Protein 3A27 (pdb70)

Solvent-accessible surface area: 11401 Å² total; per-residue (Å²): 250,118,48,90,5,2,82,0,5,34,74,171,75,50,10,44,2,116,115,217,61,129,70,85,145,41,165,90,13,61,15,76,20,108,18,127,49,0,58,1,45,0,21,16,19,153,20,146,18,26,111,41,32,43,119,8,4,77,56,0,8,146,44,14,53,106,104,19,25,1,0,3,3,38,2,10,0,0,41,23,3,0,10,4,4,76,65,5,121,4,118,35,1,36,0,0,23,125,63,88,64,8,48,89,13,0,53,54,0,12,160,56,11,157,24,154,25,14,79,36,41,85,25,31,6,118,112,11,155,34,126,61,41,0,25,24,0,2,0,24,81,29,107,137,3,29,106,17,0,47,38,0,3,64,0,0,76,94,139,7,27,0,0,0,4,8,28,1,39,90,188,53,4,121,101,69,0,10,91,65,0,110,128,24,1,144,124,44,37,6,109,32,68,91,86,92,28,90,110,32,58,109,104,37,135,39,40,44,13,0,0,0,15,1,74,0,64,77,167

Radius of gyration: 17.86 Å; Cα contacts (8 Å, |Δi|>4): 486; chains: 1; bounding box: 44×33×48 Å

Structure (mmCIF, N/CA/C/O backbone):
data_3A27
#
_entry.id   3A27
#
_cell.length_a   40.584
_cell.length_b   67.827
_cell.length_c   113.150
_cell.angle_alpha   90.00
_cell.angle_beta   90.00
_cell.angle_gamma   90.00
#
_symmetry.space_group_name_H-M   'P 21 21 21'
#
loop_
_entity.id
_entity.type
_entity.pdbx_description
1 polymer 'Uncharacterized protein MJ1557'
2 non-polymer S-ADENOSYLMETHIONINE
3 water water
#
loop_
_atom_site.group_PDB
_atom_site.id
_atom_site.type_symbol
_atom_site.label_atom_id
_atom_site.label_alt_id
_atom_site.label_comp_id
_atom_site.label_asym_id
_atom_site.label_entity_id
_atom_site.label_seq_id
_atom_site.pdbx_PDB_ins_code
_atom_site.Cartn_x
_atom_site.Cartn_y
_atom_site.Cartn_z
_atom_site.occupancy
_atom_site.B_iso_or_equiv
_atom_site.auth_seq_id
_atom_site.auth_comp_id
_atom_site.auth_asym_id
_atom_site.auth_atom_id
_atom_site.pdbx_PDB_model_num
ATOM 1 N N . LYS A 1 27 ? -7.928 -2.955 0.059 1.00 170.32 4 LYS A N 1
ATOM 2 C CA . LYS A 1 27 ? -8.627 -1.721 -0.284 1.00 172.41 4 LYS A CA 1
ATOM 3 C C . LYS A 1 27 ? -10.056 -2.023 -0.731 1.00 166.82 4 LYS A C 1
ATOM 4 O O . LYS A 1 27 ? -10.682 -2.951 -0.219 1.00 168.90 4 LYS A O 1
ATOM 10 N N . TYR A 1 28 ? -10.577 -1.242 -1.673 1.00 158.22 5 TYR A N 1
ATOM 11 C CA . TYR A 1 28 ? -11.916 -1.511 -2.196 1.00 149.61 5 TYR A CA 1
ATOM 12 C C . TYR A 1 28 ? -12.157 -0.931 -3.593 1.00 142.27 5 TYR A C 1
ATOM 13 O O . TYR A 1 28 ? -12.032 0.271 -3.822 1.00 145.83 5 TYR A O 1
ATOM 22 N N . GLN A 1 29 ? -12.495 -1.816 -4.523 1.00 130.97 6 GLN A N 1
ATOM 23 C CA . GLN A 1 29 ? -12.657 -1.455 -5.924 1.00 120.16 6 GLN A CA 1
ATOM 24 C C . GLN A 1 29 ? -14.017 -0.807 -6.157 1.00 109.11 6 GLN A C 1
ATOM 25 O O . GLN A 1 29 ? -15.052 -1.418 -5.904 1.00 110.67 6 GLN A O 1
ATOM 31 N N . LYS A 1 30 ? -14.014 0.435 -6.630 1.00 102.15 7 LYS A N 1
ATOM 32 C CA . LYS A 1 30 ? -15.261 1.111 -6.975 1.00 99.30 7 LYS A CA 1
ATOM 33 C C . LYS A 1 30 ? -15.536 1.010 -8.472 1.00 93.96 7 LYS A C 1
ATOM 34 O O . LYS A 1 30 ? -15.011 1.793 -9.263 1.00 98.90 7 LYS A O 1
ATOM 40 N N . ILE A 1 31 ? -16.358 0.040 -8.854 1.00 76.86 8 ILE A N 1
ATOM 41 C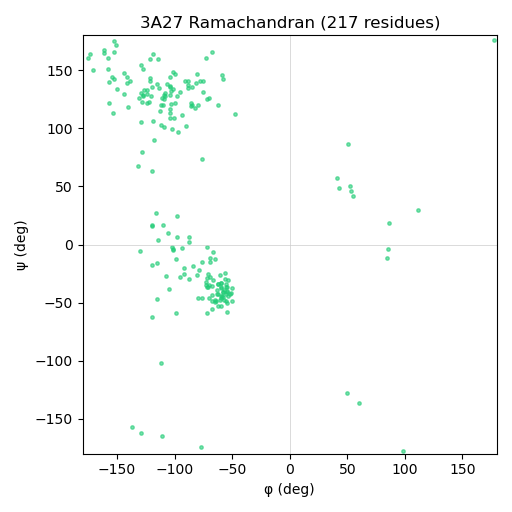 CA . ILE A 1 31 ? -16.727 -0.148 -10.249 1.00 63.50 8 ILE A CA 1
ATOM 42 C C . ILE A 1 31 ? -18.097 0.467 -10.504 1.00 64.03 8 ILE A C 1
ATOM 43 O O . ILE A 1 31 ? -19.077 0.100 -9.861 1.00 57.50 8 ILE A O 1
ATOM 48 N N . GLY A 1 32 ? -18.162 1.412 -11.436 1.00 74.50 9 GLY A N 1
ATOM 49 C CA . GLY A 1 32 ? -19.390 2.147 -11.672 1.00 78.68 9 GLY A CA 1
ATOM 50 C C . GLY A 1 32 ? -19.944 2.675 -10.362 1.00 84.75 9 GLY A C 1
ATOM 51 O O . GLY A 1 32 ? -19.229 3.323 -9.599 1.00 92.20 9 GLY A O 1
ATOM 52 N N . ASP A 1 33 ? -21.216 2.390 -10.095 1.00 86.02 10 ASP A N 1
ATOM 53 C CA . ASP A 1 33 ? -21.848 2.783 -8.838 1.00 87.43 10 ASP A CA 1
ATOM 54 C C . ASP A 1 33 ? -21.843 1.624 -7.851 1.00 79.46 10 ASP A C 1
ATOM 55 O O . ASP A 1 33 ? -22.673 1.563 -6.945 1.00 73.58 10 ASP A O 1
ATOM 60 N N . VAL A 1 34 ? -20.902 0.705 -8.035 1.00 75.63 11 VAL A N 1
ATOM 61 C CA . VAL A 1 34 ? -20.820 -0.483 -7.197 1.00 69.90 11 VAL A CA 1
ATOM 62 C C . VAL A 1 34 ? -19.449 -0.614 -6.540 1.00 68.30 11 VAL A C 1
ATOM 63 O O . VAL A 1 34 ? -18.418 -0.531 -7.206 1.00 66.88 11 VAL A O 1
ATOM 67 N N . VAL A 1 35 ? -19.448 -0.817 -5.227 1.00 72.35 12 VAL A N 1
ATOM 68 C CA . VAL A 1 35 ? -18.212 -0.986 -4.476 1.00 79.18 12 VAL A CA 1
ATOM 69 C C . VAL A 1 35 ? -17.974 -2.445 -4.101 1.00 78.68 12 VAL A C 1
ATOM 70 O O . VAL A 1 35 ? -18.850 -3.101 -3.543 1.00 73.52 12 VAL A O 1
ATOM 74 N N . ILE A 1 36 ? -16.783 -2.948 -4.401 1.00 87.32 13 ILE A N 1
ATOM 75 C CA . ILE A 1 36 ? -16.433 -4.320 -4.056 1.00 99.34 13 ILE A CA 1
ATOM 76 C C . ILE A 1 36 ? -15.496 -4.360 -2.852 1.00 117.04 13 ILE A C 1
ATOM 77 O O . ILE A 1 36 ? -14.348 -3.921 -2.930 1.00 124.97 13 ILE A O 1
ATOM 82 N N . VAL A 1 37 ? -15.996 -4.889 -1.740 1.00 120.65 14 VAL A N 1
ATOM 83 C CA . VAL A 1 37 ? -15.227 -4.953 -0.502 1.00 119.50 14 VAL A CA 1
ATOM 84 C C . VAL A 1 37 ? -14.873 -6.389 -0.124 1.00 114.81 14 VAL A C 1
ATOM 85 O O . VAL A 1 37 ? -15.491 -7.339 -0.603 1.00 113.65 14 VAL A O 1
ATOM 89 N N . CYS A 1 55 ? -21.880 7.712 -0.572 1.00 154.68 32 CYS A N 1
ATOM 90 C CA . CYS A 1 55 ? -21.779 6.302 -0.937 1.00 150.58 32 CYS A CA 1
ATOM 91 C C . CYS A 1 55 ? -22.079 6.058 -2.414 1.00 139.67 32 CYS A C 1
ATOM 92 O O . CYS A 1 55 ? -21.951 6.958 -3.245 1.00 135.40 32 CYS A O 1
ATOM 95 N N . LYS A 1 56 ? -22.475 4.828 -2.727 1.00 130.22 33 LYS A N 1
ATOM 96 C CA . LYS A 1 56 ? -22.722 4.424 -4.105 1.00 117.90 33 LYS A CA 1
ATOM 97 C C . LYS A 1 56 ? -24.088 3.758 -4.214 1.00 113.30 33 LYS A C 1
ATOM 98 O O . LYS A 1 56 ? -24.933 3.910 -3.332 1.00 115.54 33 LYS A O 1
ATOM 104 N N . ALA A 1 57 ? -24.299 3.015 -5.296 1.00 110.30 34 ALA A N 1
ATOM 105 C CA . ALA A 1 57 ? -25.549 2.287 -5.486 1.00 108.92 34 ALA A CA 1
ATOM 106 C C . ALA A 1 57 ? -25.636 1.101 -4.530 1.00 110.90 34 ALA A C 1
ATOM 107 O O . ALA A 1 57 ? -26.562 1.008 -3.726 1.00 116.86 34 ALA A O 1
ATOM 109 N N . ILE A 1 58 ? -24.662 0.200 -4.624 1.00 104.13 35 ILE A N 1
ATOM 110 C CA . ILE A 1 58 ? -24.610 -0.983 -3.770 1.00 98.46 35 ILE A CA 1
ATOM 111 C C . ILE A 1 58 ? -23.162 -1.433 -3.602 1.00 91.98 35 ILE A C 1
ATOM 112 O O . ILE A 1 58 ? -22.261 -0.869 -4.222 1.00 91.86 35 ILE A O 1
ATOM 117 N N . LEU A 1 59 ? -22.934 -2.444 -2.767 1.00 92.78 36 LEU A N 1
ATOM 118 C CA . LEU A 1 59 ? -21.592 -3.014 -2.634 1.00 94.77 36 LEU A CA 1
ATOM 119 C C . LEU A 1 59 ? -21.614 -4.528 -2.427 1.00 90.68 36 LEU A C 1
ATOM 120 O O . LEU A 1 59 ? -22.535 -5.067 -1.811 1.00 89.21 36 LEU A O 1
ATOM 125 N N . LEU A 1 60 ? -20.585 -5.201 -2.939 1.00 89.37 37 LEU A N 1
ATOM 126 C CA . LEU A 1 60 ? -20.515 -6.660 -2.913 1.00 88.14 37 LEU A CA 1
ATOM 127 C C . LEU A 1 60 ? -19.315 -7.179 -2.133 1.00 89.69 37 LEU A C 1
ATOM 128 O O . LEU A 1 60 ? -18.369 -6.443 -1.862 1.00 88.67 37 LEU A O 1
ATOM 133 N N . TYR A 1 61 ? -19.360 -8.464 -1.792 1.00 103.21 38 TYR A N 1
ATOM 134 C CA . TYR A 1 61 ? -18.240 -9.138 -1.146 1.00 118.28 38 TYR A CA 1
ATOM 135 C C . TYR A 1 61 ? -17.831 -10.363 -1.959 1.00 113.95 38 TYR A C 1
ATOM 136 O O . TYR A 1 61 ? -18.638 -11.262 -2.192 1.00 109.12 38 TYR A O 1
ATOM 145 N N . THR A 1 62 ? -16.575 -10.391 -2.391 1.00 115.14 39 THR A N 1
ATOM 146 C CA . THR A 1 62 ? -16.073 -11.491 -3.206 1.00 117.65 39 THR A CA 1
ATOM 147 C C . THR A 1 62 ? -15.458 -12.602 -2.355 1.00 117.14 39 THR A C 1
ATOM 148 O O . THR A 1 62 ? -14.802 -12.338 -1.348 1.00 118.62 39 THR A O 1
ATOM 152 N N . HIS A 1 73 ? -18.398 -16.532 -6.689 1.00 142.07 50 HIS A N 1
ATOM 153 C CA . HIS A 1 73 ? -18.677 -16.432 -5.262 1.00 138.63 50 HIS A CA 1
ATOM 154 C C . HIS A 1 73 ? -18.882 -14.973 -4.863 1.00 126.07 50 HIS A C 1
ATOM 155 O O . HIS A 1 73 ? -17.942 -14.295 -4.445 1.00 119.52 50 HIS A O 1
ATOM 162 N N . VAL A 1 74 ? -20.116 -14.496 -4.996 1.00 115.08 51 VAL A N 1
ATOM 163 C CA . VAL A 1 74 ? -20.432 -13.103 -4.702 1.00 107.57 51 VAL A CA 1
ATOM 164 C C . VAL A 1 74 ? -21.603 -12.970 -3.732 1.00 100.86 51 VAL A C 1
ATOM 165 O O . VAL A 1 74 ? -22.672 -13.541 -3.947 1.00 100.01 51 VAL A O 1
ATOM 169 N N . LYS A 1 75 ? -21.395 -12.212 -2.660 1.00 97.17 52 LYS A N 1
ATOM 170 C CA . LYS A 1 75 ? -22.460 -11.951 -1.701 1.00 97.87 52 LYS A CA 1
ATOM 171 C C . LYS A 1 75 ? -22.822 -10.470 -1.698 1.00 101.78 52 LYS A C 1
ATOM 172 O O . LYS A 1 75 ? -21.944 -9.606 -1.754 1.00 100.64 52 LYS A O 1
ATOM 178 N N . ILE A 1 76 ? -24.116 -10.179 -1.635 1.00 101.65 53 ILE A N 1
ATOM 179 C CA . ILE A 1 76 ? -24.582 -8.799 -1.601 1.00 97.84 53 ILE A CA 1
ATOM 180 C C . ILE A 1 76 ? -24.639 -8.304 -0.163 1.00 106.16 53 ILE A C 1
ATOM 181 O O . ILE A 1 76 ? -25.129 -9.004 0.724 1.00 110.70 53 ILE A O 1
ATOM 186 N N . LEU A 1 77 ? -24.138 -7.096 0.067 1.00 105.26 54 LEU A N 1
ATOM 187 C CA . LEU A 1 77 ? -24.127 -6.525 1.407 1.00 105.84 54 LEU A CA 1
ATOM 188 C C . LEU A 1 77 ? -25.152 -5.402 1.542 1.00 108.21 54 LEU A C 1
ATOM 189 O O . LEU A 1 77 ? -25.660 -5.141 2.635 1.00 108.39 54 LEU A O 1
ATOM 194 N N . TYR A 1 78 ? -25.458 -4.746 0.425 1.00 107.77 55 TYR A N 1
ATOM 195 C CA . TYR A 1 78 ? -26.480 -3.698 0.401 1.00 106.71 55 TYR A CA 1
ATOM 196 C C . TYR A 1 78 ? -27.108 -3.539 -0.976 1.00 104.99 55 TYR A C 1
ATOM 197 O O . TYR A 1 78 ? -26.440 -3.117 -1.913 1.00 98.48 55 TYR A O 1
ATOM 206 N N . GLY A 1 79 ? -28.390 -3.861 -1.104 1.00 109.34 56 GLY A N 1
ATOM 207 C CA . GLY A 1 79 ? -29.080 -3.593 -2.354 1.00 105.79 56 GLY A CA 1
ATOM 208 C C . GLY A 1 79 ? -29.203 -4.786 -3.280 1.00 103.99 56 GLY A C 1
ATOM 209 O O . GLY A 1 79 ? -28.789 -5.892 -2.935 1.00 102.91 56 GLY A O 1
ATOM 210 N N . LYS A 1 80 ? -29.786 -4.572 -4.456 1.00 104.24 57 LYS A N 1
ATOM 211 C CA . LYS A 1 80 ? -30.069 -5.697 -5.333 1.00 102.90 57 LYS A CA 1
ATOM 212 C C . LYS A 1 80 ? -29.399 -5.665 -6.705 1.00 99.61 57 LYS A C 1
ATOM 213 O O . LYS A 1 80 ? -29.307 -6.707 -7.361 1.00 101.14 57 LYS A O 1
ATOM 219 N N . GLU A 1 81 ? -28.927 -4.498 -7.139 1.00 95.00 58 GLU A N 1
ATOM 220 C CA . GLU A 1 81 ? -28.479 -4.348 -8.522 1.00 87.97 58 GLU A CA 1
ATOM 221 C C . GLU A 1 81 ? -26.948 -4.334 -8.669 1.00 75.61 58 GLU A C 1
ATOM 222 O O . GLU A 1 81 ? -26.272 -3.438 -8.168 1.00 75.93 58 GLU A O 1
ATOM 228 N N . THR A 1 82 ? -26.420 -5.331 -9.374 1.00 69.48 59 THR A N 1
A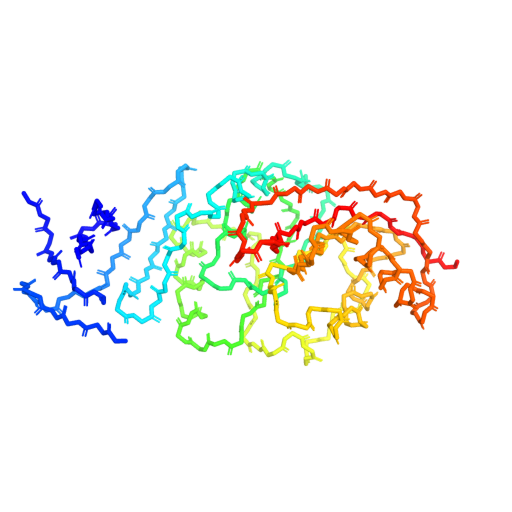TOM 229 C CA . THR A 1 82 ? -24.983 -5.523 -9.541 1.00 60.86 59 THR A CA 1
ATOM 230 C C . THR A 1 82 ? -24.489 -5.043 -10.903 1.00 51.71 59 THR A C 1
ATOM 231 O O . THR A 1 82 ? -23.287 -5.066 -11.180 1.00 51.76 59 THR A O 1
ATOM 235 N N . GLU A 1 83 ? -25.417 -4.625 -11.756 1.00 50.44 60 GLU A N 1
ATOM 236 C CA . GLU A 1 83 ? -25.064 -4.137 -13.082 1.00 46.46 60 GLU A CA 1
ATOM 237 C C . GLU A 1 83 ? -24.702 -2.647 -13.014 1.00 52.62 60 GLU A C 1
ATOM 238 O O . GLU A 1 83 ? -25.396 -1.869 -12.349 1.00 54.42 60 GLU A O 1
ATOM 244 N N . THR A 1 84 ? -23.622 -2.246 -13.685 1.00 47.48 61 THR A N 1
ATOM 245 C CA . THR A 1 84 ? -23.268 -0.828 -13.757 1.00 53.18 61 THR A CA 1
ATOM 246 C C . THR A 1 84 ? -22.533 -0.489 -15.038 1.00 54.07 61 THR A C 1
ATOM 247 O O . THR A 1 84 ? -22.138 -1.373 -15.803 1.00 46.96 61 THR A O 1
ATOM 251 N N . ILE A 1 85 ? -22.344 0.808 -15.249 1.00 48.10 62 ILE A N 1
ATOM 252 C CA . ILE A 1 85 ? -21.521 1.299 -16.339 1.00 48.69 62 ILE A CA 1
ATOM 253 C C . ILE A 1 85 ? -20.244 1.900 -15.763 1.00 51.76 62 ILE A C 1
ATOM 254 O O . ILE A 1 85 ? -20.287 2.835 -14.960 1.00 51.28 62 ILE A O 1
ATOM 259 N N . HIS A 1 86 ? -19.107 1.345 -16.164 1.00 45.03 63 HIS A N 1
ATOM 260 C CA . HIS A 1 86 ? -17.825 1.813 -15.675 1.00 44.82 63 HIS A CA 1
ATOM 261 C C . HIS A 1 86 ? -17.116 2.655 -16.727 1.00 46.53 63 HIS A C 1
ATOM 262 O O . HIS A 1 86 ? -17.072 2.292 -17.902 1.00 50.37 63 HIS A O 1
ATOM 269 N N . LYS A 1 87 ? -16.551 3.770 -16.284 1.00 35.44 64 LYS A N 1
ATOM 270 C CA . LYS A 1 87 ? -15.888 4.719 -17.170 1.00 50.34 64 LYS A CA 1
ATOM 271 C C . LYS A 1 87 ? -14.386 4.742 -16.918 1.00 51.53 64 LYS A C 1
ATOM 272 O O . LYS A 1 87 ? -13.931 5.043 -15.813 1.00 47.86 64 LYS A O 1
ATOM 278 N N . GLU A 1 88 ? -13.616 4.427 -17.949 1.00 55.37 65 GLU A N 1
ATOM 279 C CA . GLU A 1 88 ? -12.166 4.396 -17.819 1.00 58.48 65 GLU A CA 1
ATOM 280 C C . GLU A 1 88 ? -11.505 4.973 -19.058 1.00 57.32 65 GLU A C 1
ATOM 281 O O . GLU A 1 88 ? -11.678 4.456 -20.161 1.00 48.57 65 GLU A O 1
ATOM 287 N N . TYR A 1 89 ? -10.763 6.058 -18.867 1.00 52.99 66 TYR A N 1
ATOM 288 C CA . TYR A 1 89 ? -10.015 6.674 -19.953 1.00 50.99 66 TYR A CA 1
ATOM 289 C C . TYR A 1 89 ? -10.888 6.958 -21.167 1.00 47.69 66 TYR A C 1
ATOM 290 O O . TYR A 1 89 ? -10.551 6.583 -22.288 1.00 55.26 66 TYR A O 1
ATOM 299 N N . GLY A 1 90 ? -12.018 7.613 -20.933 1.00 43.75 67 GLY A N 1
ATOM 300 C CA . GLY A 1 90 ? -12.907 8.005 -22.010 1.00 43.98 67 GLY A CA 1
ATOM 301 C C . GLY A 1 90 ? -13.874 6.924 -22.450 1.00 41.57 67 GLY A C 1
ATOM 302 O O . GLY A 1 90 ? -14.827 7.196 -23.184 1.00 45.71 67 GLY A O 1
ATOM 303 N N . CYS A 1 91 ? -13.655 5.697 -21.989 1.00 35.80 68 CYS A N 1
ATOM 304 C CA . CYS A 1 91 ? -14.483 4.579 -22.434 1.00 40.25 68 CYS A CA 1
ATOM 305 C C . CYS A 1 91 ? -15.512 4.132 -21.405 1.00 44.04 68 CYS A C 1
ATOM 306 O O . CYS A 1 91 ? -15.266 4.165 -20.199 1.00 47.22 68 CYS A O 1
ATOM 309 N N . LEU A 1 92 ? -16.676 3.727 -21.898 1.00 38.34 69 LEU A N 1
ATOM 310 C CA . LEU A 1 92 ? -17.742 3.240 -21.035 1.00 37.90 69 LEU A CA 1
ATOM 311 C C . LEU A 1 92 ? -17.816 1.718 -21.111 1.00 44.00 69 LEU A C 1
ATOM 312 O O . LEU A 1 92 ? -17.797 1.144 -22.202 1.00 39.17 69 LEU A O 1
ATOM 317 N N . PHE A 1 93 ? -17.881 1.073 -19.949 1.00 32.18 70 PHE A N 1
ATOM 318 C CA . PHE A 1 93 ? -18.001 -0.383 -19.889 1.00 31.31 70 PHE A CA 1
ATOM 319 C C . PHE A 1 93 ? -19.155 -0.769 -18.989 1.00 38.12 70 PHE A C 1
ATOM 320 O O . PHE A 1 93 ? -19.067 -0.675 -17.764 1.00 39.97 70 PHE A O 1
ATOM 328 N N . LYS A 1 94 ? -20.245 -1.198 -19.605 1.00 33.76 71 LYS A N 1
ATOM 329 C CA . LYS A 1 94 ? -21.342 -1.776 -18.860 1.00 32.43 71 LYS A CA 1
ATOM 330 C C . LYS A 1 94 ? -21.000 -3.233 -18.563 1.00 38.80 71 LYS A C 1
ATOM 331 O O . LYS A 1 94 ? -20.451 -3.941 -19.412 1.00 36.47 71 LYS A O 1
ATOM 337 N N . LEU A 1 95 ? -21.303 -3.671 -17.348 1.00 33.57 72 LEU A N 1
ATOM 338 C CA . LEU A 1 95 ? -21.114 -5.059 -16.977 1.00 32.16 72 LEU A CA 1
ATOM 339 C C . LEU A 1 95 ? -21.929 -5.393 -15.736 1.00 41.18 72 LEU A C 1
ATOM 340 O O . LEU A 1 95 ? -22.425 -4.503 -15.042 1.00 39.96 72 LEU A O 1
ATOM 345 N N . ASP A 1 96 ? -22.097 -6.683 -15.475 1.00 38.42 73 ASP A N 1
ATOM 346 C CA . ASP A 1 96 ? -22.672 -7.115 -14.212 1.00 36.88 73 ASP A CA 1
ATOM 347 C C . ASP A 1 96 ? -21.512 -7.559 -13.342 1.00 47.96 73 ASP A C 1
ATOM 348 O O . ASP A 1 96 ? -20.880 -8.579 -13.611 1.00 49.64 73 ASP A O 1
ATOM 353 N N . VAL A 1 97 ? -21.210 -6.771 -12.318 1.00 46.16 74 VAL A N 1
ATOM 354 C CA . VAL A 1 97 ? -20.001 -6.997 -11.536 1.00 51.44 74 VAL A CA 1
ATOM 355 C C . VAL A 1 97 ? -20.094 -8.278 -10.715 1.00 55.69 74 VAL A C 1
ATOM 356 O O . VAL A 1 97 ? -19.097 -8.749 -10.172 1.00 52.00 74 VAL A O 1
ATOM 360 N N . ALA A 1 98 ? -21.294 -8.846 -10.639 1.00 53.50 75 ALA A N 1
ATOM 361 C CA . ALA A 1 98 ? -21.496 -10.106 -9.928 1.00 67.05 75 ALA A CA 1
ATOM 362 C C . ALA A 1 98 ? -21.163 -11.328 -10.791 1.00 67.82 75 ALA A C 1
ATOM 363 O O . ALA A 1 98 ? -20.953 -12.424 -10.269 1.00 61.28 75 ALA A O 1
ATOM 365 N N . LYS A 1 99 ? -21.112 -11.132 -12.106 1.00 61.42 76 LYS A N 1
ATOM 366 C CA . LYS A 1 99 ? -20.907 -12.238 -13.039 1.00 57.87 76 LYS A CA 1
ATOM 367 C C . LYS A 1 99 ? -19.800 -11.967 -14.053 1.00 64.71 76 LYS A C 1
ATOM 368 O O . LYS A 1 99 ? -19.445 -12.836 -14.845 1.00 61.38 76 LYS A O 1
ATOM 374 N N . ILE A 1 100 ? -19.259 -10.755 -14.024 1.00 68.07 77 ILE A N 1
ATOM 375 C CA . ILE A 1 100 ? -18.141 -10.388 -14.882 1.00 70.75 77 ILE A CA 1
ATOM 376 C C . ILE A 1 100 ? -17.074 -9.721 -14.026 1.00 81.87 77 ILE A C 1
ATOM 377 O O . ILE A 1 100 ? -17.358 -8.762 -13.309 1.00 87.72 77 ILE A O 1
ATOM 382 N N . MET A 1 101 ? -15.848 -10.228 -14.088 1.00 84.06 78 MET A N 1
ATOM 383 C CA . MET A 1 101 ? -14.770 -9.656 -13.290 1.00 92.05 78 MET A CA 1
ATOM 384 C C . MET A 1 101 ? -14.070 -8.529 -14.043 1.00 86.84 78 MET A C 1
ATOM 385 O O . MET A 1 101 ? -13.871 -8.602 -15.255 1.00 87.45 78 MET A O 1
ATOM 390 N N . TRP A 1 102 ? -13.717 -7.475 -13.318 1.00 81.36 79 TRP A N 1
ATOM 391 C CA . TRP A 1 102 ? -12.971 -6.371 -13.902 1.00 80.27 79 TRP A CA 1
ATOM 392 C C . TRP A 1 102 ? -11.576 -6.326 -13.285 1.00 82.97 79 TRP A C 1
ATOM 393 O O . TRP A 1 102 ? -11.425 -6.088 -12.086 1.00 78.91 79 TRP A O 1
ATOM 404 N N . SER A 1 103 ? -10.559 -6.565 -14.107 1.00 87.20 80 SER A N 1
ATOM 405 C CA . SER A 1 103 ? -9.195 -6.726 -13.607 1.00 84.62 80 SER A CA 1
ATOM 406 C C . SER A 1 103 ? -8.449 -5.402 -13.434 1.00 79.00 80 SER A C 1
ATOM 407 O O . SER A 1 103 ? -8.242 -4.656 -14.392 1.00 65.98 80 SER A O 1
ATOM 410 N N . GLN A 1 104 ? -8.043 -5.127 -12.199 1.00 77.31 81 GLN A N 1
ATOM 411 C CA . GLN A 1 104 ? -7.278 -3.929 -11.880 1.00 78.76 81 GLN A CA 1
ATOM 412 C C . GLN A 1 104 ? -5.895 -3.993 -12.517 1.00 77.95 81 GLN A C 1
ATOM 413 O O . GLN A 1 104 ? -5.415 -3.012 -13.083 1.00 80.46 81 GLN A O 1
ATOM 419 N N . GLY A 1 105 ? -5.265 -5.161 -12.422 1.00 76.02 82 GLY A N 1
ATOM 420 C CA . GLY A 1 105 ? -3.887 -5.342 -12.845 1.00 73.68 82 GLY A CA 1
ATOM 421 C C . GLY A 1 105 ? -3.640 -5.343 -14.343 1.00 69.38 82 GLY A C 1
ATOM 422 O O . GLY A 1 105 ? -2.494 -5.450 -14.785 1.00 60.08 82 GLY A O 1
ATOM 423 N N . ASN A 1 106 ? -4.706 -5.223 -15.128 1.00 55.04 83 ASN A N 1
ATOM 424 C CA . ASN A 1 106 ? -4.577 -5.191 -16.584 1.00 56.95 83 ASN A CA 1
ATOM 425 C C . ASN A 1 106 ? -4.685 -3.789 -17.187 1.00 44.78 83 ASN A C 1
ATOM 426 O O . ASN A 1 106 ? -4.541 -3.634 -18.398 1.00 41.36 83 ASN A O 1
ATOM 431 N N . ILE A 1 107 ? -4.932 -2.786 -16.341 1.00 46.90 84 ILE A N 1
ATOM 432 C CA . ILE A 1 107 ? -5.141 -1.396 -16.780 1.00 48.14 84 ILE A CA 1
ATOM 433 C C . ILE A 1 107 ? -4.039 -0.847 -17.692 1.00 45.05 84 ILE A C 1
ATOM 434 O O . ILE A 1 107 ? -4.316 -0.163 -18.676 1.00 45.79 84 ILE A O 1
ATOM 439 N N . GLU A 1 108 ? -2.788 -1.132 -17.355 1.00 43.33 85 GLU A N 1
ATOM 440 C CA . GLU A 1 108 ? -1.678 -0.653 -18.162 1.00 42.08 85 GLU A CA 1
ATOM 441 C C . GLU A 1 108 ? -1.725 -1.220 -19.585 1.00 44.67 85 GLU A C 1
ATOM 442 O O . GLU A 1 108 ? -1.502 -0.498 -20.557 1.00 40.12 85 GLU A O 1
ATOM 448 N N . GLU A 1 109 ? -2.038 -2.505 -19.719 1.00 44.31 86 GLU A N 1
ATOM 449 C CA . GLU A 1 109 ? -2.146 -3.086 -21.054 1.00 34.98 86 GLU A CA 1
ATOM 450 C C . GLU A 1 109 ? -3.334 -2.524 -21.848 1.00 32.75 86 GLU A C 1
ATOM 451 O O . GLU A 1 109 ? -3.235 -2.344 -23.062 1.00 45.70 86 GLU A O 1
ATOM 457 N N . ARG A 1 110 ? -4.453 -2.243 -21.178 1.00 28.89 87 ARG A N 1
ATOM 458 C CA . ARG A 1 110 ? -5.591 -1.630 -21.865 1.00 32.87 87 ARG A CA 1
ATOM 459 C C . ARG A 1 110 ? -5.229 -0.242 -22.409 1.00 34.19 87 ARG A C 1
ATOM 460 O O . ARG A 1 110 ? -5.586 0.110 -23.536 1.00 37.23 87 ARG A O 1
ATOM 468 N N . LYS A 1 111 ? -4.519 0.536 -21.599 1.00 34.43 88 LYS A N 1
ATOM 469 C CA . LYS A 1 111 ? -3.951 1.815 -22.039 1.00 33.24 88 LYS A CA 1
ATOM 470 C C . LYS A 1 111 ? -2.971 1.651 -23.207 1.00 44.36 88 LYS A C 1
ATOM 471 O O . LYS A 1 111 ? -2.932 2.483 -24.110 1.00 41.61 88 LYS A O 1
ATOM 477 N N . ARG A 1 112 ? -2.180 0.579 -23.193 1.00 43.31 89 ARG A N 1
ATOM 478 C CA . ARG A 1 112 ? -1.217 0.349 -24.270 1.00 32.67 89 ARG A CA 1
ATOM 479 C C . ARG A 1 112 ? -1.911 -0.048 -25.582 1.00 41.23 89 ARG A C 1
ATOM 480 O O . ARG A 1 112 ? -1.485 0.358 -26.665 1.00 38.15 89 ARG A O 1
ATOM 488 N N . MET A 1 113 ? -2.988 -0.823 -25.480 1.00 34.33 90 MET A N 1
ATOM 489 C CA . MET A 1 113 ? -3.720 -1.279 -26.660 1.00 31.50 90 MET A CA 1
ATOM 490 C C . MET A 1 113 ? -4.479 -0.128 -27.315 1.00 32.13 90 MET A C 1
ATOM 491 O O . MET A 1 113 ? -4.774 -0.164 -28.511 1.00 34.11 90 MET A O 1
ATOM 496 N N . ALA A 1 114 ? -4.805 0.887 -26.523 1.00 32.18 91 ALA A N 1
ATOM 497 C CA . ALA A 1 114 ? -5.590 2.009 -27.025 1.00 31.94 91 ALA A CA 1
ATOM 498 C C . ALA A 1 114 ? -5.011 2.566 -28.322 1.00 34.44 91 ALA A C 1
ATOM 499 O O . ALA A 1 114 ? -5.731 2.756 -29.301 1.00 39.24 91 ALA A O 1
ATOM 501 N N . PHE A 1 115 ? -3.706 2.816 -28.329 1.00 31.50 92 PHE A N 1
ATOM 502 C CA . PHE A 1 115 ? -3.065 3.496 -29.455 1.00 37.98 92 PHE A CA 1
ATOM 503 C C . PHE A 1 115 ? -2.147 2.585 -30.278 1.00 39.97 92 PHE A C 1
ATOM 504 O O . PHE A 1 115 ? -1.322 3.065 -31.060 1.00 37.58 92 PHE A O 1
ATOM 512 N N . ILE A 1 116 ? -2.290 1.275 -30.111 1.00 39.97 93 ILE A N 1
ATOM 513 C CA . ILE A 1 116 ? -1.365 0.334 -30.737 1.00 33.72 93 ILE A CA 1
ATOM 514 C C . ILE A 1 116 ? -1.638 0.159 -32.232 1.00 42.40 93 ILE A C 1
ATOM 515 O O . ILE A 1 116 ? -0.804 -0.365 -32.961 1.00 40.65 93 ILE A O 1
ATOM 520 N N . SER A 1 117 ? -2.809 0.595 -32.686 1.00 38.78 94 SER A N 1
ATOM 521 C CA . SER A 1 117 ? -3.202 0.394 -34.079 1.00 36.14 94 SER A CA 1
ATOM 522 C C . SER A 1 117 ? -3.225 1.724 -34.840 1.00 43.37 94 SER A C 1
ATOM 523 O O . SER A 1 117 ? -2.657 2.720 -34.379 1.00 43.31 94 SER A O 1
ATOM 526 N N . ASN A 1 118 ? -3.860 1.726 -36.011 1.00 49.14 95 ASN A N 1
ATOM 527 C CA . ASN A 1 118 ? -4.025 2.935 -36.823 1.00 51.90 95 ASN A CA 1
ATOM 528 C C . ASN A 1 118 ? -5.156 2.754 -37.837 1.00 46.86 95 ASN A C 1
ATOM 529 O O . ASN A 1 118 ? -5.626 1.643 -38.062 1.00 46.17 95 ASN A O 1
ATOM 534 N N . GLU A 1 119 ? -5.578 3.847 -38.459 1.00 43.19 96 GLU A N 1
ATOM 535 C CA . GLU A 1 119 ? -6.782 3.849 -39.292 1.00 44.77 96 GLU A CA 1
ATOM 536 C C . GLU A 1 119 ? -6.673 3.007 -40.561 1.00 42.63 96 GLU A C 1
ATOM 537 O O . GLU A 1 119 ? -7.651 2.846 -41.287 1.00 53.84 96 GLU A O 1
ATOM 543 N N . ASN A 1 120 ? -5.488 2.476 -40.834 1.00 41.55 97 ASN A N 1
ATOM 544 C CA . ASN A 1 120 ? -5.299 1.634 -42.008 1.00 43.35 97 ASN A CA 1
ATOM 545 C C . ASN A 1 120 ? -5.463 0.147 -41.688 1.00 50.93 97 ASN A C 1
ATOM 546 O O . ASN A 1 120 ? -5.395 -0.697 -42.582 1.00 60.86 97 ASN A O 1
ATOM 551 N N . GLU A 1 121 ? -5.684 -0.171 -40.416 1.00 41.95 98 GLU A N 1
ATOM 552 C CA . GLU A 1 121 ? -5.667 -1.569 -39.980 1.00 40.67 98 GLU A CA 1
ATOM 553 C C . GLU A 1 121 ? -7.034 -2.204 -39.784 1.00 40.33 98 GLU A C 1
ATOM 554 O O . GLU A 1 121 ? -8.005 -1.544 -39.410 1.00 40.41 98 GLU A O 1
ATOM 560 N N . VAL A 1 122 ? -7.083 -3.506 -40.047 1.00 36.04 99 VAL A N 1
ATOM 561 C CA . VAL A 1 122 ? -8.185 -4.347 -39.627 1.00 33.51 99 VAL A CA 1
ATOM 562 C C . VAL A 1 122 ? -7.631 -5.227 -38.513 1.00 38.84 99 VAL A C 1
ATOM 563 O O . VAL A 1 122 ? -6.577 -5.849 -38.659 1.00 43.26 99 VAL A O 1
ATOM 567 N N . VAL A 1 123 ? -8.334 -5.251 -37.391 1.00 32.49 100 VAL A N 1
ATOM 568 C CA . VAL A 1 123 ? -7.843 -5.888 -36.182 1.00 34.51 100 VAL A CA 1
ATOM 569 C C . VAL A 1 123 ? -8.791 -7.014 -35.764 1.00 36.39 100 VAL A C 1
ATOM 570 O O . VAL A 1 123 ? -10.014 -6.843 -35.796 1.00 35.96 100 VAL A O 1
ATOM 574 N N . VAL A 1 124 ? -8.238 -8.169 -35.396 1.00 31.32 101 VAL A N 1
ATOM 575 C CA . VAL A 1 124 ? -9.053 -9.221 -34.781 1.00 26.58 101 VAL A CA 1
ATOM 576 C C . VAL A 1 124 ? -8.693 -9.338 -33.304 1.00 32.30 101 VAL A C 1
ATOM 577 O O . VAL A 1 124 ? -7.527 -9.510 -32.954 1.00 35.39 101 VAL A O 1
ATOM 581 N N . ASP A 1 125 ? -9.695 -9.227 -32.441 1.00 31.72 102 ASP A N 1
ATOM 582 C CA . ASP A 1 125 ? -9.521 -9.471 -31.013 1.00 28.98 102 ASP A CA 1
ATOM 583 C C . ASP A 1 125 ? -10.121 -10.845 -30.692 1.00 37.77 102 ASP A C 1
ATOM 584 O O . ASP A 1 125 ? -11.333 -11.020 -30.707 1.00 32.76 102 ASP A O 1
ATOM 589 N N . MET A 1 126 ? -9.272 -11.825 -30.409 1.00 31.49 103 MET A N 1
ATOM 590 C CA . MET A 1 126 ? -9.735 -13.207 -30.289 1.00 28.44 103 MET A CA 1
ATOM 591 C C . MET A 1 126 ? -10.417 -13.561 -28.973 1.00 40.08 103 MET A C 1
ATOM 592 O O . MET A 1 126 ? -11.186 -14.526 -28.908 1.00 34.18 103 MET A O 1
ATOM 597 N N . PHE A 1 127 ? -10.148 -12.784 -27.932 1.00 26.93 104 PHE A N 1
ATOM 598 C CA . PHE A 1 127 ? -10.761 -13.031 -26.629 1.00 28.41 104 PHE A CA 1
ATOM 599 C C . PHE A 1 127 ? -11.343 -11.732 -26.059 1.00 30.04 104 PHE A C 1
ATOM 600 O O . PHE A 1 127 ? -10.870 -11.213 -25.045 1.00 28.17 104 PHE A O 1
ATOM 608 N N . ALA A 1 128 ? -12.388 -11.214 -26.697 1.00 25.58 105 ALA A N 1
ATOM 609 C CA . ALA A 1 128 ? -12.744 -9.796 -26.503 1.00 27.03 105 ALA A CA 1
ATOM 610 C C . ALA A 1 128 ? -13.357 -9.455 -25.147 1.00 30.12 105 ALA A C 1
ATOM 611 O O . ALA A 1 128 ? -13.227 -8.325 -24.665 1.00 31.37 105 ALA A O 1
ATOM 613 N N . GLY A 1 129 ? -14.040 -10.420 -24.534 1.00 23.96 106 GLY A N 1
ATOM 614 C CA . GLY A 1 129 ? -14.760 -10.151 -23.300 1.00 27.87 106 GLY A CA 1
ATOM 615 C C . GLY A 1 129 ? -15.820 -9.078 -23.505 1.00 30.80 106 GLY A C 1
ATOM 616 O O . GLY A 1 129 ? -16.543 -9.097 -24.502 1.00 30.11 106 GLY A O 1
ATOM 617 N N . ILE A 1 130 ? -15.915 -8.145 -22.561 1.00 26.98 107 ILE A N 1
ATOM 618 C CA . ILE A 1 130 ? -16.849 -7.020 -22.681 1.00 26.17 107 ILE A CA 1
ATOM 619 C C . ILE A 1 130 ? -16.235 -5.842 -23.436 1.00 27.38 107 ILE A C 1
ATOM 620 O O . ILE A 1 130 ? -16.866 -4.794 -23.603 1.00 33.27 107 ILE A O 1
ATOM 625 N N . GLY A 1 131 ? -15.000 -6.017 -23.892 1.00 26.26 108 GLY A N 1
ATOM 626 C CA . GLY A 1 131 ? -14.377 -5.063 -24.783 1.00 24.28 108 GLY A CA 1
ATOM 627 C C . GLY A 1 131 ? -13.222 -4.312 -24.139 1.00 36.84 108 GLY A C 1
ATOM 628 O O . GLY A 1 131 ? -12.955 -3.164 -24.493 1.00 36.25 108 GLY A O 1
ATOM 629 N N . TYR A 1 132 ? -12.541 -4.965 -23.198 1.00 34.01 109 TYR A N 1
ATOM 630 C CA . TYR A 1 132 ? -11.429 -4.363 -22.466 1.00 40.96 109 TYR A CA 1
ATOM 631 C C . TYR A 1 132 ? -10.398 -3.733 -23.397 1.00 38.13 109 TYR A C 1
ATOM 632 O O . TYR A 1 132 ? -9.876 -2.654 -23.120 1.00 40.43 109 TYR A O 1
ATOM 641 N N . PHE A 1 133 ? -10.096 -4.425 -24.490 1.00 30.63 110 PHE A N 1
ATOM 642 C CA . PHE A 1 133 ? -9.068 -3.985 -25.425 1.00 32.92 110 PHE A CA 1
ATOM 643 C C . PHE A 1 133 ? -9.722 -3.423 -26.671 1.00 36.23 110 PHE A C 1
ATOM 644 O O . PHE A 1 133 ? -9.259 -2.444 -27.256 1.00 38.61 110 PHE A O 1
ATOM 652 N N . THR A 1 134 ? -10.803 -4.073 -27.077 1.00 30.60 111 THR A N 1
ATOM 653 C CA . THR A 1 134 ? -11.504 -3.707 -28.294 1.00 33.52 111 THR A CA 1
ATOM 654 C C . THR A 1 134 ? -12.007 -2.269 -28.260 1.00 29.90 111 THR A C 1
ATOM 655 O O . THR A 1 134 ? -11.865 -1.531 -29.239 1.00 36.87 111 THR A O 1
ATOM 659 N N . ILE A 1 135 ? -12.587 -1.868 -27.132 1.00 30.48 112 ILE A N 1
ATOM 660 C CA . ILE A 1 135 ? -13.247 -0.564 -27.048 1.00 32.21 112 ILE A CA 1
ATOM 661 C C . ILE A 1 135 ? -12.253 0.598 -27.142 1.00 36.19 112 ILE A C 1
ATOM 662 O O . ILE A 1 135 ? -12.399 1.466 -28.003 1.00 32.19 112 ILE A O 1
ATOM 667 N N . PRO A 1 136 ? -11.234 0.614 -26.263 1.00 33.83 113 PRO A N 1
ATOM 668 C CA . PRO A 1 136 ? -10.191 1.645 -26.352 1.00 41.17 113 PRO A CA 1
ATOM 669 C C . PRO A 1 136 ? -9.475 1.631 -27.699 1.00 36.74 113 PRO A C 1
ATOM 670 O O . PRO A 1 136 ? -9.241 2.682 -28.286 1.00 33.51 113 PRO A O 1
ATOM 674 N N . LEU A 1 137 ? -9.116 0.452 -28.186 1.00 33.89 114 LEU A N 1
ATOM 675 C CA . LEU A 1 137 ? -8.421 0.380 -29.461 1.00 33.62 114 LEU A CA 1
ATOM 676 C C . LEU A 1 137 ? -9.287 0.975 -30.571 1.00 33.09 114 LEU A C 1
ATOM 677 O O . LEU A 1 137 ? -8.818 1.785 -31.370 1.00 35.58 114 LEU A O 1
ATOM 682 N N . ALA A 1 138 ? -10.553 0.572 -30.609 1.00 30.97 115 ALA A N 1
ATOM 683 C CA . ALA A 1 138 ? -11.476 1.032 -31.641 1.00 38.60 115 ALA A CA 1
ATOM 684 C C . ALA A 1 138 ? -11.681 2.540 -31.576 1.00 37.35 115 ALA A C 1
ATOM 685 O O . ALA A 1 138 ? -11.857 3.197 -32.602 1.00 32.16 115 ALA A O 1
ATOM 687 N N . LYS A 1 139 ? -11.653 3.078 -30.361 1.00 36.11 116 LYS A N 1
ATOM 688 C CA . LYS A 1 139 ? -11.863 4.505 -30.152 1.00 38.57 116 LYS A CA 1
ATOM 689 C C . LYS A 1 139 ? -10.631 5.371 -30.441 1.00 37.61 116 LYS A C 1
ATOM 690 O O . LYS A 1 139 ? -10.744 6.408 -31.098 1.00 34.49 116 LYS A O 1
ATOM 696 N N . TYR A 1 140 ? -9.465 4.952 -29.946 1.00 30.37 117 TYR A N 1
ATOM 697 C CA . TYR A 1 140 ? -8.254 5.773 -30.024 1.00 35.40 117 TYR A CA 1
ATOM 698 C C . TYR A 1 140 ? -7.337 5.480 -31.216 1.00 35.94 117 TYR A C 1
ATOM 699 O O . TYR A 1 140 ? -6.634 6.368 -31.680 1.00 30.41 117 TYR A O 1
ATOM 708 N N . SER A 1 141 ? -7.354 4.246 -31.711 1.00 30.85 118 SER A N 1
ATOM 709 C CA . SER A 1 141 ? -6.592 3.882 -32.909 1.00 35.60 118 SER A CA 1
ATOM 710 C C . SER A 1 141 ? -7.431 4.048 -34.183 1.00 37.46 118 SER A C 1
ATOM 711 O O . SER A 1 141 ? -6.890 4.151 -35.286 1.00 32.91 118 SER A O 1
ATOM 714 N N . LYS A 1 142 ? -8.750 4.062 -34.020 1.00 30.50 119 LYS A N 1
ATOM 715 C CA . LYS A 1 142 ? -9.690 4.153 -35.143 1.00 35.29 119 LYS A CA 1
ATOM 716 C C . LYS A 1 142 ? -9.293 3.304 -36.349 1.00 35.37 119 LYS A C 1
ATOM 717 O O . LYS A 1 142 ? -9.135 3.819 -37.455 1.00 35.54 119 LYS A O 1
ATOM 723 N N . PRO A 1 143 ? -9.134 1.988 -36.142 1.00 41.08 120 PRO A N 1
ATOM 724 C CA . PRO A 1 143 ? -8.832 1.112 -37.279 1.00 33.89 120 PRO A CA 1
ATOM 725 C C . PRO A 1 143 ? -10.035 1.055 -38.214 1.00 33.89 120 PRO A C 1
ATOM 726 O O . PRO A 1 143 ? -11.128 1.482 -37.825 1.00 33.42 120 PRO A O 1
ATOM 730 N N . LYS A 1 144 ? -9.845 0.553 -39.429 1.00 40.40 121 LYS A N 1
ATOM 731 C CA . LYS A 1 144 ? -10.969 0.370 -40.337 1.00 46.31 121 LYS A CA 1
ATOM 732 C C . LYS A 1 144 ? -12.031 -0.490 -39.662 1.00 50.25 121 LYS A C 1
ATOM 733 O O . LYS A 1 144 ? -13.216 -0.149 -39.655 1.00 44.78 121 LYS A O 1
ATOM 739 N N . LEU A 1 145 ? -11.598 -1.614 -39.094 1.00 33.92 122 LEU A N 1
ATOM 740 C CA . LEU A 1 145 ? -12.533 -2.561 -38.520 1.00 34.88 122 LEU A CA 1
ATOM 741 C C . LEU A 1 145 ? -11.876 -3.439 -37.471 1.00 42.76 122 LEU A C 1
ATOM 742 O O . LEU A 1 145 ? -10.743 -3.875 -37.636 1.00 41.09 122 LEU A O 1
ATOM 747 N N . VAL A 1 146 ? -12.589 -3.700 -36.384 1.00 37.13 123 VAL A N 1
ATOM 748 C CA . VAL A 1 146 ? -12.141 -4.725 -35.456 1.00 34.27 123 VAL A CA 1
ATOM 749 C C . VAL A 1 146 ? -13.186 -5.824 -35.244 1.00 40.74 123 VAL A C 1
ATOM 750 O O . VAL A 1 146 ? -14.337 -5.567 -34.893 1.00 30.74 123 VAL A O 1
ATOM 754 N N . TYR A 1 147 ? -12.777 -7.056 -35.519 1.00 33.75 124 TYR A N 1
ATOM 755 C CA . TYR A 1 147 ? -13.612 -8.207 -35.234 1.00 33.42 124 TYR A CA 1
ATOM 756 C C . TYR A 1 147 ? -13.364 -8.567 -33.783 1.00 39.20 124 TYR A C 1
ATOM 757 O O . TYR A 1 147 ? -12.231 -8.844 -33.391 1.00 34.98 124 TYR A O 1
ATOM 766 N N . ALA A 1 148 ? -14.419 -8.528 -32.979 1.00 37.24 125 ALA A N 1
ATOM 767 C CA . ALA A 1 148 ? -14.296 -8.801 -31.558 1.00 29.80 125 ALA A CA 1
ATOM 768 C C . ALA A 1 148 ? -15.002 -10.107 -31.257 1.00 31.04 125 ALA A C 1
ATOM 769 O O . ALA A 1 148 ? -16.233 -10.153 -31.206 1.00 28.24 125 ALA A O 1
ATOM 771 N N . ILE A 1 149 ? -14.221 -11.173 -31.081 1.00 29.82 126 ILE A N 1
ATOM 772 C CA . ILE A 1 149 ? -14.784 -12.494 -30.827 1.00 30.31 126 ILE A CA 1
ATOM 773 C C . ILE A 1 149 ? -14.831 -12.774 -29.327 1.00 36.22 126 ILE A C 1
ATOM 774 O O . ILE A 1 149 ? -13.855 -12.557 -28.613 1.00 37.42 126 ILE A O 1
ATOM 779 N N . GLU A 1 150 ? -15.987 -13.228 -28.855 1.00 26.67 127 GLU A N 1
ATOM 780 C CA . GLU A 1 150 ? -16.179 -13.573 -27.450 1.00 36.96 127 GLU A CA 1
ATOM 781 C C . GLU A 1 150 ? -17.112 -14.785 -27.360 1.00 40.09 127 GLU A C 1
ATOM 782 O O . GLU A 1 150 ? -18.177 -14.791 -27.964 1.00 34.76 127 GLU A O 1
ATOM 788 N N . LYS A 1 151 ? -16.701 -15.805 -26.613 1.00 29.41 128 LYS A N 1
ATOM 789 C CA . LYS A 1 151 ? -17.403 -17.090 -26.596 1.00 36.62 128 LYS A CA 1
ATOM 790 C C . LYS A 1 151 ? -18.541 -17.147 -25.574 1.00 43.98 128 LYS A C 1
ATOM 791 O O . LYS A 1 151 ? -19.525 -17.861 -25.760 1.00 44.12 128 LYS A O 1
ATOM 797 N N . ASN A 1 152 ? -18.397 -16.397 -24.488 1.00 44.87 129 ASN A N 1
ATOM 798 C CA . ASN A 1 152 ? -19.372 -16.431 -23.411 1.00 40.45 129 ASN A CA 1
ATOM 799 C C . ASN A 1 152 ? -20.534 -15.465 -23.677 1.00 29.09 129 ASN A C 1
ATOM 800 O O . ASN A 1 152 ? -20.323 -14.264 -23.871 1.00 33.36 129 ASN A O 1
ATOM 805 N N . PRO A 1 153 ? -21.764 -15.999 -23.712 1.00 32.19 130 PRO A N 1
ATOM 806 C CA . PRO A 1 153 ? -22.971 -15.252 -24.090 1.00 33.19 130 PRO A CA 1
ATOM 807 C C . PRO A 1 153 ? -23.251 -14.046 -23.196 1.00 33.46 130 PRO A C 1
ATOM 808 O O . PRO A 1 153 ? -23.715 -13.027 -23.687 1.00 33.27 130 PRO A O 1
ATOM 812 N N . THR A 1 154 ? -22.981 -14.169 -21.904 1.00 31.91 131 THR A N 1
ATOM 813 C CA . THR A 1 154 ? -23.159 -13.059 -20.984 1.00 33.57 131 THR A CA 1
ATOM 814 C C . THR A 1 154 ? -22.149 -11.919 -21.255 1.00 32.84 131 THR A C 1
ATOM 815 O O . THR A 1 154 ? -22.535 -10.751 -21.362 1.00 35.40 131 THR A O 1
ATOM 819 N N . ALA A 1 155 ? -20.868 -12.256 -21.379 1.00 29.39 132 ALA A N 1
ATOM 820 C CA . ALA A 1 155 ? -19.851 -11.249 -21.681 1.00 29.47 132 ALA A CA 1
ATOM 821 C C . ALA A 1 155 ? -20.121 -10.639 -23.051 1.00 30.89 132 ALA A C 1
ATOM 822 O O . ALA A 1 155 ? -19.969 -9.430 -23.247 1.00 33.22 132 ALA A O 1
ATOM 824 N N . TYR A 1 156 ? -20.541 -11.482 -23.991 1.00 32.62 133 TYR A N 1
ATOM 825 C CA . TYR A 1 156 ? -20.941 -11.027 -25.319 1.00 34.87 133 TYR A CA 1
ATOM 826 C C . TYR A 1 156 ? -22.076 -9.998 -25.262 1.00 39.00 133 TYR A C 1
ATOM 827 O O . TYR A 1 156 ? -22.085 -9.023 -26.015 1.00 30.07 133 TYR A O 1
ATOM 836 N N . HIS A 1 157 ? -23.047 -10.228 -24.388 1.00 36.76 134 HIS A N 1
ATOM 837 C CA . HIS A 1 157 ? -24.144 -9.285 -24.249 1.00 44.12 134 HIS A CA 1
ATOM 838 C C . HIS A 1 157 ? -23.564 -7.898 -23.974 1.00 36.96 134 HIS A C 1
ATOM 839 O O . HIS A 1 157 ? -23.902 -6.913 -24.639 1.00 36.73 134 HIS A O 1
ATOM 846 N N . TYR A 1 158 ? -22.664 -7.827 -23.005 1.00 29.34 135 TYR A N 1
ATOM 847 C CA . TYR A 1 158 ? -22.063 -6.547 -22.638 1.00 32.62 135 TYR A CA 1
ATOM 848 C C . TYR A 1 158 ? -21.097 -5.970 -23.680 1.00 34.94 135 TYR A C 1
ATOM 849 O O . TYR A 1 158 ? -21.035 -4.756 -23.859 1.00 30.89 135 TYR A O 1
ATOM 858 N N . LEU A 1 159 ? -20.358 -6.825 -24.377 1.00 28.20 136 LEU A N 1
ATOM 859 C CA . LEU A 1 159 ? -19.556 -6.370 -25.514 1.00 29.22 136 LEU A CA 1
ATOM 860 C C . LEU A 1 159 ? -20.473 -5.615 -26.468 1.00 33.60 136 LEU A C 1
ATOM 861 O O . LEU A 1 159 ? -20.136 -4.546 -26.975 1.00 32.15 136 LEU A O 1
ATOM 866 N N . CYS A 1 160 ? -21.644 -6.192 -26.710 1.00 38.71 137 CYS A N 1
ATOM 867 C CA . CYS A 1 160 ? -22.631 -5.597 -27.608 1.00 35.18 137 CYS A CA 1
ATOM 868 C C . CYS A 1 160 ? -23.135 -4.226 -27.105 1.00 31.28 137 CYS A C 1
ATOM 869 O O . CYS A 1 160 ? -23.087 -3.242 -27.845 1.00 34.76 137 CYS A O 1
ATOM 872 N N . GLU A 1 161 ? -23.598 -4.157 -25.856 1.00 29.93 138 GLU A N 1
ATOM 873 C CA . GLU A 1 161 ? -23.975 -2.876 -25.236 1.00 36.90 138 GLU A CA 1
ATOM 874 C C . GLU A 1 161 ? -22.850 -1.836 -25.294 1.00 41.31 138 GLU A C 1
ATOM 875 O O . GLU A 1 161 ? -23.087 -0.641 -25.513 1.00 36.19 138 GLU A O 1
ATOM 881 N N . ASN A 1 162 ? -21.620 -2.289 -25.080 1.00 31.34 139 ASN A N 1
ATOM 882 C CA . ASN A 1 162 ? -20.497 -1.367 -24.965 1.00 28.40 139 ASN A CA 1
ATOM 883 C C . ASN A 1 162 ? -20.078 -0.736 -26.288 1.00 34.30 139 ASN A C 1
ATOM 884 O O . ASN A 1 162 ? -19.676 0.425 -26.326 1.00 31.74 139 ASN A O 1
ATOM 889 N N . ILE A 1 163 ? -20.181 -1.497 -27.370 1.00 30.18 140 ILE A N 1
ATOM 890 C CA . ILE A 1 163 ? -19.980 -0.943 -28.701 1.00 35.03 140 ILE A CA 1
ATOM 891 C C . ILE A 1 163 ? -20.992 0.175 -28.945 1.00 38.17 140 ILE A C 1
ATOM 892 O O . ILE A 1 163 ? -20.637 1.256 -29.424 1.00 37.62 140 ILE A O 1
ATOM 897 N N . LYS A 1 164 ? -22.250 -0.085 -28.600 1.00 38.86 141 LYS A N 1
ATOM 898 C CA . LYS A 1 164 ? -23.305 0.918 -28.753 1.00 46.94 141 LYS A CA 1
ATOM 899 C C . LYS A 1 164 ? -23.078 2.127 -27.840 1.00 42.84 141 LYS A C 1
ATOM 900 O O . LYS A 1 164 ? -23.145 3.274 -28.288 1.00 41.64 141 LYS A O 1
ATOM 906 N N . LEU A 1 165 ? -22.818 1.864 -26.561 1.00 35.67 142 LEU A N 1
ATOM 907 C CA . LEU A 1 165 ? -22.566 2.924 -25.584 1.00 37.78 142 LEU A CA 1
ATOM 908 C C . LEU A 1 165 ? -21.442 3.858 -26.014 1.00 45.70 142 LEU A C 1
ATOM 909 O O . LEU A 1 165 ? -21.525 5.073 -25.827 1.00 37.40 142 LEU A O 1
ATOM 914 N N . ASN A 1 166 ? -20.378 3.292 -26.571 1.00 33.99 143 ASN A N 1
ATOM 915 C CA . ASN A 1 166 ? -19.258 4.100 -27.024 1.00 39.52 143 ASN A CA 1
ATOM 916 C C . ASN A 1 166 ? -19.437 4.592 -28.462 1.00 40.30 143 ASN A C 1
ATOM 917 O O . ASN A 1 166 ? -18.531 5.183 -29.040 1.00 42.63 143 ASN A O 1
ATOM 922 N N . LYS A 1 167 ? -20.609 4.334 -29.032 1.00 39.28 144 LYS A N 1
ATOM 923 C CA . LYS A 1 167 ? -20.952 4.855 -30.347 1.00 48.00 144 LYS A CA 1
ATOM 924 C C . LYS A 1 167 ? -19.916 4.491 -31.409 1.00 48.68 144 LYS A C 1
ATOM 925 O O . LYS A 1 167 ? -19.559 5.314 -32.254 1.00 37.19 144 LYS A O 1
ATOM 931 N N . LEU A 1 168 ? -19.439 3.252 -31.372 1.00 37.84 145 LEU A N 1
ATOM 932 C CA . LEU A 1 168 ? -18.436 2.805 -32.328 1.00 29.43 145 LEU A CA 1
ATOM 933 C C . LEU A 1 168 ? -19.082 2.251 -33.587 1.00 35.71 145 LEU A C 1
ATOM 934 O O . LEU A 1 168 ? -20.051 1.495 -33.521 1.00 41.00 145 LEU A O 1
ATOM 939 N N . ASN A 1 169 ? -18.531 2.617 -34.737 1.00 37.82 146 ASN A N 1
ATOM 940 C CA . ASN A 1 169 ? -19.058 2.153 -36.010 1.00 37.32 146 ASN A CA 1
ATOM 941 C C . ASN A 1 169 ? -18.066 1.255 -36.736 1.00 42.36 146 ASN A C 1
ATOM 942 O O . ASN A 1 169 ? -18.315 0.814 -37.858 1.00 41.09 146 ASN A O 1
ATOM 947 N N . ASN A 1 170 ? -16.942 0.977 -36.085 1.00 39.23 147 ASN A N 1
ATOM 948 C CA . ASN A 1 170 ? -15.907 0.156 -36.693 1.00 35.05 147 ASN A CA 1
ATOM 949 C C . ASN A 1 170 ? -15.675 -1.162 -35.947 1.00 37.17 147 ASN A C 1
ATOM 950 O O . ASN A 1 170 ? -14.581 -1.714 -35.989 1.00 38.72 147 ASN A O 1
ATOM 955 N N . VAL A 1 171 ? -16.703 -1.658 -35.264 1.00 32.80 148 VAL A N 1
ATOM 956 C CA . VAL A 1 171 ? -16.582 -2.898 -34.512 1.00 34.01 148 VAL A CA 1
ATOM 957 C C . VAL A 1 171 ? -17.706 -3.876 -34.851 1.00 38.40 148 VAL A C 1
ATOM 958 O O . VAL A 1 171 ? -18.880 -3.512 -34.853 1.00 34.84 148 VAL A O 1
ATOM 962 N N . ILE A 1 172 ? -17.318 -5.112 -35.150 1.00 31.80 149 ILE A N 1
ATOM 963 C CA . ILE A 1 172 ? -18.240 -6.199 -35.430 1.00 36.74 149 ILE A CA 1
ATOM 964 C C . ILE A 1 172 ? -18.025 -7.304 -34.397 1.00 38.93 149 ILE A C 1
ATOM 965 O O . ILE A 1 172 ? -17.019 -8.013 -34.438 1.00 36.14 149 ILE A O 1
ATOM 970 N N . PRO A 1 173 ? -18.965 -7.438 -33.454 1.00 39.50 150 PRO A N 1
ATOM 971 C CA . PRO A 1 173 ? -18.869 -8.455 -32.408 1.00 35.54 150 PRO A CA 1
ATOM 972 C C . PRO A 1 173 ? -19.266 -9.806 -32.983 1.00 40.80 150 PRO A C 1
ATOM 973 O O . PRO A 1 173 ? -20.191 -9.862 -33.790 1.00 35.95 150 PRO A O 1
ATOM 977 N N . ILE A 1 174 ? -18.570 -10.866 -32.585 1.00 28.19 151 ILE A N 1
ATOM 978 C CA . ILE A 1 174 ? -18.931 -12.215 -32.996 1.00 38.51 151 ILE A CA 1
ATOM 979 C C . ILE A 1 174 ? -19.035 -13.126 -31.783 1.00 41.75 151 ILE A C 1
ATOM 980 O O . ILE A 1 174 ? -18.070 -13.280 -31.030 1.00 37.07 151 ILE A O 1
ATOM 985 N N . LEU A 1 175 ? -20.200 -13.740 -31.602 1.00 32.07 152 LEU A N 1
ATOM 986 C CA . LEU A 1 175 ? -20.417 -14.637 -30.472 1.00 30.79 152 LEU A CA 1
ATOM 987 C C . LEU A 1 175 ? -20.035 -16.067 -30.848 1.00 45.39 152 LEU A C 1
ATOM 988 O O . LEU A 1 175 ? -20.794 -16.772 -31.516 1.00 40.69 152 LEU A O 1
ATOM 993 N N . ALA A 1 176 ? -18.860 -16.499 -30.410 1.00 40.51 153 ALA A N 1
ATOM 994 C CA . ALA A 1 176 ? -18.332 -17.776 -30.863 1.00 44.84 153 ALA A CA 1
ATOM 995 C C . ALA A 1 176 ? -17.039 -18.139 -30.164 1.00 44.48 153 ALA A C 1
ATOM 996 O O . ALA A 1 176 ? -16.364 -17.285 -29.598 1.00 31.98 153 ALA A O 1
ATOM 998 N N . ASP A 1 177 ? -16.704 -19.424 -30.199 1.00 28.76 154 ASP A N 1
ATOM 999 C CA . ASP A 1 177 ? -15.343 -19.844 -29.927 1.00 31.51 154 ASP A CA 1
ATOM 1000 C C . ASP A 1 177 ? -14.516 -19.378 -31.118 1.00 37.03 154 ASP A C 1
ATOM 1001 O O . ASP A 1 177 ? -14.866 -19.678 -32.264 1.00 37.53 154 ASP A O 1
ATOM 1006 N N . ASN A 1 178 ? -13.438 -18.634 -30.868 1.00 36.26 155 ASN A N 1
ATOM 1007 C CA . ASN A 1 178 ? -12.656 -18.095 -31.979 1.00 35.71 155 ASN A CA 1
ATOM 1008 C C . ASN A 1 178 ? -12.166 -19.188 -32.933 1.00 34.03 155 ASN A C 1
ATOM 1009 O O . ASN A 1 178 ? -11.938 -18.934 -34.116 1.00 41.17 155 ASN A O 1
ATOM 1014 N N . ARG A 1 179 ? -12.043 -20.411 -32.428 1.00 31.71 156 ARG A N 1
ATOM 1015 C CA . ARG A 1 179 ? -11.575 -21.511 -33.265 1.00 41.34 156 ARG A CA 1
ATOM 1016 C C . ARG A 1 179 ? -12.605 -21.882 -34.324 1.00 52.84 156 ARG A C 1
ATOM 1017 O O . ARG A 1 179 ? -12.285 -22.569 -35.293 1.00 60.60 156 ARG A O 1
ATOM 1025 N N . ASP A 1 180 ? -13.836 -21.414 -34.142 1.00 47.17 157 ASP A N 1
ATOM 1026 C CA . ASP A 1 180 ? -14.914 -21.743 -35.069 1.00 49.13 157 ASP A CA 1
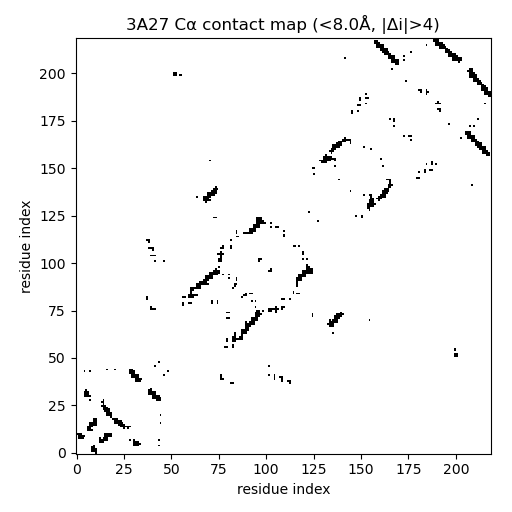ATOM 1027 C C . ASP A 1 180 ? -15.146 -20.628 -36.072 1.00 52.50 157 ASP A C 1
ATOM 1028 O O . ASP A 1 180 ? -15.852 -20.811 -37.064 1.00 51.91 157 ASP A O 1
ATOM 1033 N N . VAL A 1 181 ? -14.553 -19.468 -35.807 1.00 37.77 158 VAL A N 1
ATOM 1034 C CA . VAL A 1 181 ? -14.726 -18.318 -36.686 1.00 44.07 158 VAL A CA 1
ATOM 1035 C C . VAL A 1 181 ? -13.889 -18.503 -37.942 1.00 48.24 158 VAL A C 1
ATOM 1036 O O . VAL A 1 181 ? -12.762 -18.993 -37.877 1.00 56.32 158 VAL A O 1
ATOM 1040 N N . GLU A 1 182 ? -14.439 -18.111 -39.084 1.00 54.16 159 GLU A N 1
ATOM 1041 C CA . GLU A 1 182 ? -13.732 -18.253 -40.352 1.00 70.88 159 GLU A CA 1
ATOM 1042 C C . GLU A 1 182 ? -13.475 -16.901 -41.016 1.00 69.66 159 GLU A C 1
ATOM 1043 O O . GLU A 1 182 ? -14.296 -16.416 -41.792 1.00 65.91 159 GLU A O 1
ATOM 1049 N N . LEU A 1 183 ? -12.328 -16.301 -40.701 1.00 68.05 160 LEU A N 1
ATOM 1050 C CA . LEU A 1 183 ? -11.935 -15.013 -41.264 1.00 62.10 160 LEU A CA 1
ATOM 1051 C C . LEU A 1 183 ? -10.531 -15.075 -41.861 1.00 67.99 160 LEU A C 1
ATOM 1052 O O . LEU A 1 183 ? -9.565 -14.628 -41.244 1.00 81.46 160 LEU A O 1
ATOM 1057 N N . LYS A 1 184 ? -10.432 -15.614 -43.072 1.00 48.18 161 LYS A N 1
ATOM 1058 C CA . LYS A 1 184 ? -9.144 -15.849 -43.723 1.00 56.65 161 LYS A CA 1
ATOM 1059 C C . LYS A 1 184 ? -8.414 -14.593 -44.207 1.00 56.10 161 LYS A C 1
ATOM 1060 O O . LYS A 1 184 ? -8.965 -13.794 -44.967 1.00 56.53 161 LYS A O 1
ATOM 1066 N N . ASP A 1 185 ? -7.169 -14.437 -43.761 1.00 43.96 162 ASP A N 1
ATOM 1067 C CA . ASP A 1 185 ? -6.262 -13.419 -44.291 1.00 45.48 162 ASP A CA 1
ATOM 1068 C C . ASP A 1 185 ? -6.843 -12.004 -44.284 1.00 48.29 162 ASP A C 1
ATOM 1069 O O . ASP A 1 185 ? -6.729 -11.277 -45.272 1.00 55.13 162 ASP A O 1
ATOM 1074 N N . VAL A 1 186 ? -7.448 -11.608 -43.170 1.00 46.20 163 VAL A N 1
ATOM 1075 C CA . VAL A 1 186 ? -8.075 -10.291 -43.080 1.00 54.20 163 VAL A CA 1
ATOM 1076 C C . VAL A 1 186 ? -7.410 -9.367 -42.064 1.00 51.59 163 VAL A C 1
ATOM 1077 O O . VAL A 1 186 ? -7.632 -8.159 -42.087 1.00 44.78 163 VAL A O 1
ATOM 1081 N N . ALA A 1 187 ? -6.603 -9.932 -41.171 1.00 44.71 164 ALA A N 1
ATOM 1082 C CA . ALA A 1 187 ? -6.080 -9.175 -40.035 1.00 44.60 164 ALA A CA 1
ATOM 1083 C C . ALA A 1 187 ? -4.668 -8.624 -40.239 1.00 45.53 164 ALA A C 1
ATOM 1084 O O . ALA A 1 187 ? -3.746 -9.356 -40.603 1.00 41.94 164 ALA A O 1
ATOM 1086 N N . ASP A 1 188 ? -4.515 -7.323 -40.005 1.00 48.48 165 ASP A N 1
ATOM 1087 C CA . ASP A 1 188 ? -3.202 -6.701 -39.914 1.00 44.28 165 ASP A CA 1
ATOM 1088 C C . ASP A 1 188 ? -2.632 -6.957 -38.524 1.00 40.93 165 ASP A C 1
ATOM 1089 O O . ASP A 1 188 ? -1.419 -6.973 -38.332 1.00 38.43 165 ASP A O 1
ATOM 1094 N N . ARG A 1 189 ? -3.521 -7.160 -37.558 1.00 38.99 166 ARG A N 1
ATOM 1095 C CA . ARG A 1 189 ? -3.132 -7.277 -36.155 1.00 38.16 166 ARG A CA 1
ATOM 1096 C C . ARG A 1 189 ? -4.110 -8.189 -35.422 1.00 31.49 166 ARG A C 1
ATOM 1097 O O . ARG A 1 189 ? -5.329 -8.051 -35.575 1.00 33.08 166 ARG A O 1
ATOM 1105 N N . VAL A 1 190 ? -3.582 -9.125 -34.634 1.00 26.78 167 VAL A N 1
ATOM 1106 C CA . VAL A 1 190 ? -4.429 -9.995 -33.823 1.00 29.64 167 VAL A CA 1
ATOM 1107 C C . VAL A 1 190 ? -4.033 -9.900 -32.354 1.00 32.43 167 VAL A C 1
ATOM 1108 O O . VAL A 1 190 ? -2.855 -9.981 -32.013 1.00 34.00 167 VAL A O 1
ATOM 1112 N N . ILE A 1 191 ? -5.019 -9.748 -31.481 1.00 32.78 168 ILE A N 1
ATOM 1113 C CA . ILE A 1 191 ? -4.755 -9.686 -30.046 1.00 29.19 168 ILE A CA 1
ATOM 1114 C C . ILE A 1 191 ? -5.227 -10.967 -29.369 1.00 32.15 168 ILE A C 1
ATOM 1115 O O . ILE A 1 191 ? -6.363 -11.399 -29.572 1.00 27.68 168 ILE A O 1
ATOM 1120 N N . MET A 1 192 ? -4.351 -11.563 -28.563 1.00 38.03 169 MET A N 1
ATOM 1121 C CA . MET A 1 192 ? -4.650 -12.814 -27.873 1.00 25.87 169 MET A CA 1
ATOM 1122 C C . MET A 1 192 ? -4.564 -12.643 -26.355 1.00 33.53 169 MET A C 1
ATOM 1123 O O . MET A 1 192 ? -3.728 -13.270 -25.709 1.00 31.55 169 MET A O 1
ATOM 1128 N N . GLY A 1 193 ? -5.433 -11.804 -25.789 1.00 26.67 170 GLY A N 1
ATOM 1129 C CA . GLY A 1 193 ? -5.430 -11.564 -24.354 1.00 35.73 170 GLY A CA 1
ATOM 1130 C C . GLY A 1 193 ? -6.045 -12.695 -23.541 1.00 36.28 170 GLY A C 1
ATOM 1131 O O . GLY A 1 193 ? -7.151 -12.563 -23.023 1.00 35.03 170 GLY A O 1
ATOM 1132 N N . TYR A 1 194 ? -5.319 -13.801 -23.423 1.00 42.38 171 TYR A N 1
ATOM 1133 C CA . TYR A 1 194 ? -5.793 -15.005 -22.734 1.00 38.72 171 TYR A CA 1
ATOM 1134 C C . TYR A 1 194 ? -4.563 -15.745 -22.250 1.00 36.82 171 TYR A C 1
ATOM 1135 O O . TYR A 1 194 ? -3.540 -15.731 -22.926 1.00 44.94 171 TYR A O 1
ATOM 1144 N N . VAL A 1 195 ? -4.634 -16.372 -21.080 1.00 34.26 172 VAL A N 1
ATOM 1145 C CA . VAL A 1 195 ? -3.445 -17.040 -20.540 1.00 42.37 172 VAL A CA 1
ATOM 1146 C C . VAL A 1 195 ? -3.585 -18.550 -20.314 1.00 53.66 172 VAL A C 1
ATOM 1147 O O . VAL A 1 195 ? -2.768 -19.157 -19.619 1.00 45.90 172 VAL A O 1
ATOM 1151 N N . HIS A 1 196 ? -4.602 -19.160 -20.911 1.00 47.77 173 HIS A N 1
ATOM 1152 C CA . HIS A 1 196 ? -4.800 -20.601 -20.765 1.00 51.42 173 HIS A CA 1
ATOM 1153 C C . HIS A 1 196 ? -4.505 -21.371 -22.053 1.00 40.41 173 HIS A C 1
ATOM 1154 O O . HIS A 1 196 ? -5.320 -21.401 -22.975 1.00 43.54 173 HIS A O 1
ATOM 1161 N N . LYS A 1 197 ? -3.327 -21.988 -22.101 1.00 41.51 174 LYS A N 1
ATOM 1162 C CA . LYS A 1 197 ? -2.846 -22.672 -23.302 1.00 40.46 174 LYS A CA 1
ATOM 1163 C C . LYS A 1 197 ? -3.107 -21.861 -24.574 1.00 43.22 174 LYS A C 1
ATOM 1164 O O . LYS A 1 197 ? -3.612 -22.370 -25.572 1.00 49.74 174 LYS A O 1
ATOM 1170 N N . THR A 1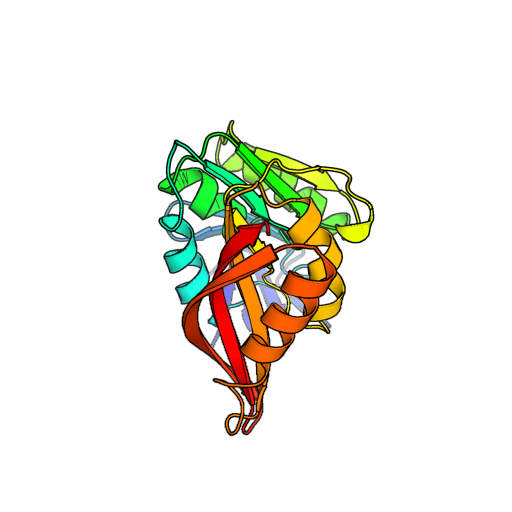 198 ? -2.736 -20.587 -24.517 1.00 44.79 175 THR A N 1
ATOM 1171 C CA . THR A 1 198 ? -2.908 -19.662 -25.628 1.00 36.01 175 THR A CA 1
ATOM 1172 C C . THR A 1 198 ? -2.268 -20.161 -26.923 1.00 30.92 175 THR A C 1
ATOM 1173 O O . THR A 1 198 ? -2.797 -19.938 -28.013 1.00 34.40 175 THR A O 1
ATOM 1177 N N . HIS A 1 199 ? -1.125 -20.831 -26.804 1.00 29.03 176 HIS A N 1
ATOM 1178 C CA . HIS A 1 199 ? -0.432 -21.339 -27.984 1.00 42.33 176 HIS A CA 1
ATOM 1179 C C . HIS A 1 199 ? -1.326 -22.251 -28.827 1.00 33.80 176 HIS A C 1
ATOM 1180 O O . HIS A 1 199 ? -1.168 -22.319 -30.045 1.00 38.02 176 HIS A O 1
ATOM 1187 N N . LYS A 1 200 ? -2.271 -22.932 -28.182 1.00 32.05 177 LYS A N 1
ATOM 1188 C CA . LYS A 1 200 ? -3.170 -23.854 -28.880 1.00 31.52 177 LYS A CA 1
ATOM 1189 C C . LYS A 1 200 ? -4.075 -23.135 -29.864 1.00 49.15 177 LYS A C 1
ATOM 1190 O O . LYS A 1 200 ? -4.750 -23.772 -30.678 1.00 41.11 177 LYS A O 1
ATOM 1196 N N . PHE A 1 201 ? -4.114 -21.810 -29.757 1.00 44.54 178 PHE A N 1
ATOM 1197 C CA . PHE A 1 201 ? -4.980 -20.990 -30.592 1.00 36.85 178 PHE A CA 1
ATOM 1198 C C . PHE A 1 201 ? -4.222 -20.331 -31.746 1.00 43.59 178 PHE A C 1
ATOM 1199 O O . PHE A 1 201 ? -4.830 -19.664 -32.581 1.00 41.40 178 PHE A O 1
ATOM 1207 N N . LEU A 1 202 ? -2.903 -20.516 -31.794 1.00 39.81 179 LEU A N 1
ATOM 1208 C CA . LEU A 1 202 ? -2.073 -19.835 -32.798 1.00 36.43 179 LEU A CA 1
ATOM 1209 C C . LEU A 1 202 ? -2.364 -20.303 -34.228 1.00 41.32 179 LEU A C 1
ATOM 1210 O O . LEU A 1 202 ? -2.214 -19.538 -35.178 1.00 37.10 179 LEU A O 1
ATOM 1215 N N . ASP A 1 203 ? -2.764 -21.560 -34.390 1.00 37.64 180 ASP A N 1
ATOM 1216 C CA . ASP A 1 203 ? -3.131 -22.048 -35.716 1.00 43.59 180 ASP A CA 1
ATOM 1217 C C . ASP A 1 203 ? -4.220 -21.143 -36.296 1.00 51.26 180 ASP A C 1
ATOM 1218 O O . ASP A 1 203 ? -4.184 -20.766 -37.471 1.00 51.10 180 ASP A O 1
ATOM 1223 N N . LYS A 1 204 ? -5.186 -20.786 -35.459 1.00 39.68 181 LYS A N 1
ATOM 1224 C CA . LYS A 1 204 ? -6.263 -19.906 -35.891 1.00 44.44 181 LYS A CA 1
ATOM 1225 C C . LYS A 1 204 ? -5.763 -18.482 -36.113 1.00 42.64 181 LYS A C 1
ATOM 1226 O O . LYS A 1 204 ? -6.084 -17.844 -37.121 1.00 37.58 181 LYS A O 1
ATOM 1232 N N . THR A 1 205 ? -4.977 -17.963 -35.180 1.00 31.47 182 THR A N 1
ATOM 1233 C CA . THR A 1 205 ? -4.518 -16.589 -35.373 1.00 37.56 182 THR A CA 1
ATOM 1234 C C . THR A 1 205 ? -3.705 -16.418 -36.654 1.00 32.22 182 THR A C 1
ATOM 1235 O O . THR A 1 205 ? -3.785 -15.374 -37.308 1.00 39.00 182 THR A O 1
ATOM 1239 N N . PHE A 1 206 ? -2.953 -17.442 -37.040 1.00 38.05 183 PHE A N 1
ATOM 1240 C CA . PHE A 1 206 ? -2.243 -17.383 -38.315 1.00 37.24 183 PHE A CA 1
ATOM 1241 C C . PHE A 1 206 ? -3.184 -17.433 -39.526 1.00 46.48 183 PHE A C 1
ATOM 1242 O O . PHE A 1 206 ? -2.865 -16.892 -40.581 1.00 41.75 183 PHE A O 1
ATOM 1250 N N . GLU A 1 207 ? -4.341 -18.071 -39.376 1.00 39.84 184 GLU A N 1
ATOM 1251 C CA . GLU A 1 207 ? -5.351 -18.026 -40.431 1.00 41.35 184 GLU A CA 1
ATOM 1252 C C . GLU A 1 207 ? -5.858 -16.594 -40.600 1.00 42.06 184 GLU A C 1
ATOM 1253 O O . GLU A 1 207 ? -5.942 -16.082 -41.716 1.00 47.04 184 GLU A O 1
ATOM 1259 N N . PHE A 1 208 ? -6.183 -15.958 -39.480 1.00 40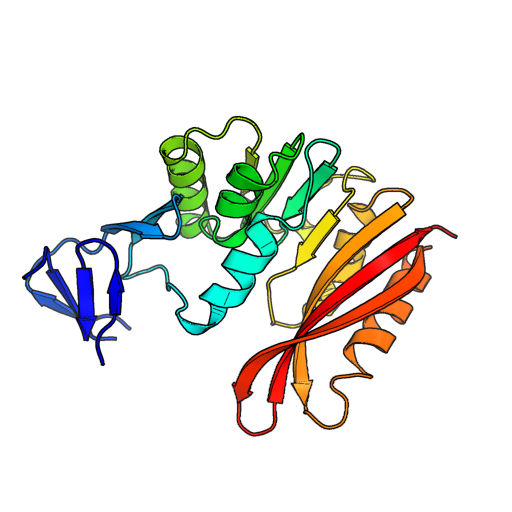.02 185 PHE A N 1
ATOM 1260 C CA . PHE A 1 208 ? -6.707 -14.591 -39.481 1.00 36.90 185 PHE A CA 1
ATOM 1261 C C . PHE A 1 208 ? -5.752 -13.610 -40.155 1.00 43.24 185 PHE A C 1
ATOM 1262 O O . PHE A 1 208 ? -6.171 -12.725 -40.899 1.00 47.69 185 PHE A O 1
ATOM 1270 N N . LEU A 1 209 ? -4.467 -13.788 -39.875 1.00 37.96 186 LEU A N 1
ATOM 1271 C CA . LEU A 1 209 ? -3.418 -12.868 -40.279 1.00 38.74 186 LEU A CA 1
ATOM 1272 C C . LEU A 1 209 ? -3.323 -12.667 -41.792 1.00 44.58 186 LEU A C 1
ATOM 1273 O O . LEU A 1 209 ? -3.581 -13.576 -42.565 1.00 36.96 186 LEU A O 1
ATOM 1278 N N . LYS A 1 210 ? -2.961 -11.458 -42.209 1.00 43.19 187 LYS A N 1
ATOM 1279 C CA . LYS A 1 210 ? -2.696 -11.186 -43.618 1.00 47.08 187 LYS A CA 1
ATOM 1280 C C . LYS A 1 210 ? -1.319 -11.741 -43.989 1.00 50.51 187 LYS A C 1
ATOM 1281 O O . LYS A 1 210 ? -0.677 -12.409 -43.173 1.00 46.93 187 LYS A O 1
ATOM 1287 N N . ASP A 1 211 ? -0.871 -11.474 -45.214 1.00 53.46 188 ASP A N 1
ATOM 1288 C CA . ASP A 1 211 ? 0.461 -11.895 -45.648 1.00 54.62 188 ASP A CA 1
ATOM 1289 C C . ASP A 1 211 ? 1.508 -11.390 -44.667 1.00 53.40 188 ASP A C 1
ATOM 1290 O O . ASP A 1 211 ? 2.552 -12.007 -44.471 1.00 55.74 188 ASP A O 1
ATOM 1295 N N . ARG A 1 212 ? 1.212 -10.250 -44.058 1.00 50.57 189 ARG A N 1
ATOM 1296 C CA . ARG A 1 212 ? 2.116 -9.600 -43.128 1.00 45.23 189 ARG A CA 1
ATOM 1297 C C . ARG A 1 212 ? 1.264 -9.037 -41.998 1.00 49.09 189 ARG A C 1
ATOM 1298 O O . ARG A 1 212 ? 0.175 -8.525 -42.245 1.00 45.19 189 ARG A O 1
ATOM 1306 N N . GLY A 1 213 ? 1.732 -9.151 -40.760 1.00 42.89 190 GLY A N 1
ATOM 1307 C CA . GLY A 1 213 ? 0.983 -8.611 -39.637 1.00 39.56 190 GLY A CA 1
ATOM 1308 C C . GLY A 1 213 ? 1.631 -8.881 -38.294 1.00 46.55 190 GLY A C 1
ATOM 1309 O O . GLY A 1 213 ? 2.656 -9.560 -38.212 1.00 39.65 190 GLY A O 1
ATOM 1310 N N . VAL A 1 214 ? 1.041 -8.344 -37.231 1.00 38.12 191 VAL A N 1
ATOM 1311 C CA . VAL A 1 214 ? 1.579 -8.573 -35.894 1.00 38.77 191 VAL A CA 1
ATOM 1312 C C . VAL A 1 214 ? 0.577 -9.237 -34.938 1.00 42.31 191 VAL A C 1
ATOM 1313 O O . VAL A 1 214 ? -0.630 -9.004 -35.013 1.00 40.20 191 VAL A O 1
ATOM 1317 N N . ILE A 1 215 ? 1.095 -10.110 -34.078 1.00 36.96 192 ILE A N 1
ATOM 1318 C CA . ILE A 1 215 ? 0.284 -10.809 -33.092 1.00 31.61 192 ILE A CA 1
ATOM 1319 C C . ILE A 1 215 ? 0.697 -10.334 -31.712 1.00 43.91 192 ILE A C 1
ATOM 1320 O O . ILE A 1 215 ? 1.895 -10.224 -31.421 1.00 32.55 192 ILE A O 1
ATOM 1325 N N . HIS A 1 216 ? -0.291 -10.050 -30.867 1.00 40.28 193 HIS A N 1
ATOM 1326 C CA . HIS A 1 216 ? -0.032 -9.754 -29.464 1.00 30.06 193 HIS A CA 1
ATOM 1327 C C . HIS A 1 216 ? -0.374 -10.989 -28.656 1.00 30.91 193 HIS A C 1
ATOM 1328 O O . HIS A 1 216 ? -1.543 -11.259 -28.366 1.00 29.11 193 HIS A O 1
ATOM 1335 N N . TYR A 1 217 ? 0.665 -11.741 -28.307 1.00 31.91 194 TYR A N 1
ATOM 1336 C CA . TYR A 1 217 ? 0.519 -13.067 -27.729 1.00 26.87 194 TYR A CA 1
ATOM 1337 C C . TYR A 1 217 ? 0.767 -13.056 -26.223 1.00 26.89 194 TYR A C 1
ATOM 1338 O O . TYR A 1 217 ? 1.847 -12.686 -25.769 1.00 35.01 194 TYR A O 1
ATOM 1347 N N . HIS A 1 218 ? -0.233 -13.468 -25.451 1.00 29.01 195 HIS A N 1
ATOM 1348 C CA . HIS A 1 218 ? -0.091 -13.534 -24.000 1.00 34.83 195 HIS A CA 1
ATOM 1349 C C . HIS A 1 218 ? 0.204 -14.950 -23.534 1.00 43.69 195 HIS A C 1
ATOM 1350 O O . HIS A 1 218 ? -0.291 -15.920 -24.109 1.00 36.89 195 HIS A O 1
ATOM 1357 N N . GLU A 1 219 ? 0.990 -15.056 -22.471 1.00 36.23 196 GLU A N 1
ATOM 1358 C CA . GLU A 1 219 ? 1.297 -16.336 -21.865 1.00 36.67 196 GLU A CA 1
ATOM 1359 C C . GLU A 1 219 ? 1.712 -16.083 -20.425 1.00 40.86 196 GLU A C 1
ATOM 1360 O O . GLU A 1 219 ? 2.240 -15.018 -20.101 1.00 40.17 196 GLU A O 1
ATOM 1366 N N . THR A 1 220 ? 1.465 -17.054 -19.556 1.00 41.03 197 THR A N 1
ATOM 1367 C CA . THR A 1 220 ? 2.054 -17.035 -18.224 1.00 28.77 197 THR A CA 1
ATOM 1368 C C . THR A 1 220 ? 3.221 -18.008 -18.247 1.00 46.14 197 THR A C 1
ATOM 1369 O O . THR A 1 220 ? 3.101 -19.117 -18.768 1.00 36.21 197 THR A O 1
ATOM 1373 N N . VAL A 1 221 ? 4.357 -17.587 -17.703 1.00 45.75 198 VAL A N 1
ATOM 1374 C CA . VAL A 1 221 ? 5.597 -18.323 -17.906 1.00 40.25 198 VAL A CA 1
ATOM 1375 C C . VAL A 1 221 ? 6.576 -18.116 -16.755 1.00 44.96 198 VAL A C 1
ATOM 1376 O O . VAL A 1 221 ? 6.683 -17.016 -16.208 1.00 45.17 198 VAL A O 1
ATOM 1380 N N . ALA A 1 222 ? 7.289 -19.180 -16.392 1.00 42.54 199 ALA A N 1
ATOM 1381 C CA . ALA A 1 222 ? 8.310 -19.095 -15.356 1.00 43.09 199 ALA A CA 1
ATOM 1382 C C . ALA A 1 222 ? 9.360 -18.061 -15.744 1.00 46.03 199 ALA A C 1
ATOM 1383 O O . ALA A 1 222 ? 9.730 -17.940 -16.913 1.00 42.27 199 ALA A O 1
ATOM 1385 N N . GLU A 1 223 ? 9.837 -17.319 -14.755 1.00 43.95 200 GLU A N 1
ATOM 1386 C CA . GLU A 1 223 ? 10.760 -16.215 -15.004 1.00 53.92 200 GLU A CA 1
ATOM 1387 C C . GLU A 1 223 ? 12.006 -16.646 -15.775 1.00 58.06 200 GLU A C 1
ATOM 1388 O O . GLU A 1 223 ? 12.507 -15.912 -16.623 1.00 52.13 200 GLU A O 1
ATOM 1394 N N . LYS A 1 224 ? 12.495 -17.844 -15.483 1.00 50.92 201 LYS A N 1
ATOM 1395 C CA . LYS A 1 224 ? 13.736 -18.329 -16.073 1.00 50.72 201 LYS A CA 1
ATOM 1396 C C . LYS A 1 224 ? 13.705 -18.415 -17.604 1.00 46.51 201 LYS A C 1
ATOM 1397 O O . LYS A 1 224 ? 14.722 -18.195 -18.262 1.00 48.33 201 LYS A O 1
ATOM 1403 N N . ILE A 1 225 ? 12.542 -18.728 -18.167 1.00 44.11 202 ILE A N 1
ATOM 1404 C CA . ILE A 1 225 ? 12.422 -18.932 -19.611 1.00 43.51 202 ILE A CA 1
ATOM 1405 C C . ILE A 1 225 ? 11.445 -17.947 -20.248 1.00 45.62 202 ILE A C 1
ATOM 1406 O O . ILE A 1 225 ? 10.984 -18.153 -21.370 1.00 41.86 202 ILE A O 1
ATOM 1411 N N . MET A 1 226 ? 11.126 -16.878 -19.531 1.00 42.46 203 MET A N 1
ATOM 1412 C CA . MET A 1 226 ? 10.113 -15.933 -20.002 1.00 39.43 203 MET A CA 1
ATOM 1413 C C . MET A 1 226 ? 10.471 -15.271 -21.336 1.00 47.39 203 MET A C 1
ATOM 1414 O O . MET A 1 226 ? 9.580 -14.866 -22.081 1.00 40.40 203 MET A O 1
ATOM 1419 N N . TYR A 1 227 ? 11.765 -15.163 -21.636 1.00 35.78 204 TYR A N 1
ATOM 1420 C CA . TYR A 1 227 ? 12.205 -14.542 -22.884 1.00 33.64 204 TYR A CA 1
ATOM 1421 C C . TYR A 1 227 ? 12.506 -15.596 -23.935 1.00 40.70 204 TYR A C 1
ATOM 1422 O O . TYR A 1 227 ? 12.994 -15.282 -25.024 1.00 45.67 204 TYR A O 1
ATOM 1431 N N . GLU A 1 228 ? 12.206 -16.847 -23.602 1.00 39.43 205 GLU A N 1
ATOM 1432 C CA . GLU A 1 228 ? 12.564 -17.972 -24.452 1.00 41.56 205 GLU A CA 1
ATOM 1433 C C . GLU A 1 228 ? 11.353 -18.777 -24.934 1.00 38.59 205 GLU A C 1
ATOM 1434 O O . GLU A 1 228 ? 11.088 -18.850 -26.136 1.00 39.82 205 GLU A O 1
ATOM 1440 N N . ARG A 1 229 ? 10.621 -19.376 -23.997 1.00 38.54 206 ARG A N 1
ATOM 1441 C CA . ARG A 1 229 ? 9.512 -20.271 -24.346 1.00 39.42 206 ARG A CA 1
ATOM 1442 C C . ARG A 1 229 ? 8.421 -19.643 -25.234 1.00 38.10 206 ARG A C 1
ATOM 1443 O O . ARG A 1 229 ? 8.017 -20.243 -26.229 1.00 37.29 206 ARG A O 1
ATOM 1451 N N . PRO A 1 230 ? 7.935 -18.441 -24.881 1.00 37.53 207 PRO A N 1
ATOM 1452 C CA . PRO A 1 230 ? 6.905 -17.827 -25.723 1.00 38.65 207 PRO A CA 1
ATOM 1453 C C . PRO A 1 230 ? 7.356 -17.702 -27.173 1.00 33.59 207 PRO A C 1
ATOM 1454 O O . PRO A 1 230 ? 6.544 -17.817 -28.092 1.00 34.76 207 PRO A O 1
ATOM 1458 N N . ILE A 1 231 ? 8.647 -17.469 -27.358 1.00 39.90 208 ILE A N 1
ATOM 1459 C CA . ILE A 1 231 ? 9.222 -17.221 -28.673 1.00 47.18 208 ILE A CA 1
ATOM 1460 C C . ILE A 1 231 ? 9.348 -18.519 -29.476 1.00 42.46 208 ILE A C 1
ATOM 1461 O O . ILE A 1 231 ? 8.991 -18.579 -30.651 1.00 45.96 208 ILE A O 1
ATOM 1466 N N . GLU A 1 232 ? 9.858 -19.566 -28.847 1.00 38.31 209 GLU A N 1
ATOM 1467 C CA . GLU A 1 232 ? 9.923 -20.847 -29.539 1.00 46.86 209 GLU A CA 1
ATOM 1468 C C . GLU A 1 232 ? 8.534 -21.368 -29.912 1.00 43.42 209 GLU A C 1
ATOM 1469 O O . GLU A 1 232 ? 8.369 -21.980 -30.965 1.00 36.82 209 GLU A O 1
ATOM 1475 N N . ARG A 1 233 ? 7.535 -21.103 -29.070 1.00 36.72 210 ARG A N 1
ATOM 1476 C CA . ARG A 1 233 ? 6.163 -21.488 -29.400 1.00 36.62 210 ARG A CA 1
ATOM 1477 C C . ARG A 1 233 ? 5.673 -20.745 -30.637 1.00 38.46 210 ARG A C 1
ATOM 1478 O O . ARG A 1 233 ? 5.132 -21.353 -31.557 1.00 38.91 210 ARG A O 1
ATOM 1486 N N . LEU A 1 234 ? 5.869 -19.429 -30.663 1.00 31.97 211 LEU A N 1
ATOM 1487 C CA . LEU A 1 234 ? 5.495 -18.640 -31.829 1.00 34.05 211 LEU A CA 1
ATOM 1488 C C . LEU A 1 234 ? 6.173 -19.126 -33.112 1.00 35.45 211 LEU A C 1
ATOM 1489 O O . LEU A 1 234 ? 5.544 -19.147 -34.169 1.00 36.10 211 LEU A O 1
ATOM 1494 N N . LYS A 1 235 ? 7.447 -19.516 -33.022 1.00 31.13 212 LYS A N 1
ATOM 1495 C CA . LYS A 1 235 ? 8.192 -19.955 -34.197 1.00 38.92 212 LYS A CA 1
ATOM 1496 C C . LYS A 1 235 ? 7.709 -21.321 -34.679 1.00 41.98 212 LYS A C 1
ATOM 1497 O O . LYS A 1 235 ? 7.660 -21.596 -35.878 1.00 42.70 212 LYS A O 1
ATOM 1503 N N . PHE A 1 236 ? 7.360 -22.178 -33.732 1.00 36.84 213 PHE A N 1
ATOM 1504 C CA . PHE A 1 236 ? 6.832 -23.497 -34.062 1.00 37.43 213 PHE A CA 1
ATOM 1505 C C . PHE A 1 236 ? 5.553 -23.340 -34.882 1.00 39.51 213 PHE A C 1
ATOM 1506 O O . PHE A 1 236 ? 5.429 -23.899 -35.975 1.00 44.17 213 PHE A O 1
ATOM 1514 N N . TYR A 1 237 ? 4.612 -22.558 -34.358 1.00 43.73 214 TYR A N 1
ATOM 1515 C CA . TYR A 1 237 ? 3.313 -22.394 -35.003 1.00 37.42 214 TYR A CA 1
ATOM 1516 C C . TYR A 1 237 ? 3.383 -21.543 -36.266 1.00 40.10 214 TYR A C 1
ATOM 1517 O O . TYR A 1 237 ? 2.623 -21.759 -37.207 1.00 44.94 214 TYR A O 1
ATOM 1526 N N . ALA A 1 238 ? 4.294 -20.574 -36.284 1.00 38.50 215 ALA A N 1
ATOM 1527 C CA . ALA A 1 238 ? 4.546 -19.804 -37.496 1.00 40.33 215 ALA A CA 1
ATOM 1528 C C . ALA A 1 238 ? 4.877 -20.768 -38.636 1.00 47.82 215 ALA A C 1
ATOM 1529 O O . ALA A 1 238 ? 4.200 -20.786 -39.664 1.00 47.42 215 ALA A O 1
ATOM 1531 N N . GLU A 1 239 ? 5.919 -21.574 -38.438 1.00 41.60 216 GLU A N 1
ATOM 1532 C CA . GLU A 1 239 ? 6.368 -22.520 -39.456 1.00 42.73 216 GLU A CA 1
ATOM 1533 C C . GLU A 1 239 ? 5.246 -23.468 -39.834 1.00 46.67 216 GLU A C 1
ATOM 1534 O O . GLU A 1 239 ? 5.007 -23.729 -41.013 1.00 62.81 216 GLU A O 1
ATOM 1540 N N . LYS A 1 240 ? 4.562 -23.981 -38.819 1.00 55.24 217 LYS A N 1
ATOM 1541 C CA . LYS A 1 240 ? 3.415 -24.853 -39.023 1.00 55.07 217 LYS A CA 1
ATOM 1542 C C . LYS A 1 240 ? 2.443 -24.217 -40.014 1.00 56.56 217 LYS A C 1
ATOM 1543 O O . LYS A 1 240 ? 1.866 -24.904 -40.848 1.00 45.98 217 LYS A O 1
ATOM 1549 N N . ASN A 1 241 ? 2.282 -22.897 -39.937 1.00 43.97 218 ASN A N 1
ATOM 1550 C CA . ASN A 1 241 ? 1.276 -22.218 -40.745 1.00 46.86 218 ASN A CA 1
ATOM 1551 C C . ASN A 1 241 ? 1.807 -21.414 -41.927 1.00 51.32 218 ASN A C 1
ATOM 1552 O O . ASN A 1 241 ? 1.059 -20.676 -42.569 1.00 55.53 218 ASN A O 1
ATOM 1557 N N . GLY A 1 242 ? 3.094 -21.569 -42.218 1.00 59.78 219 GLY A N 1
ATOM 1558 C CA . GLY A 1 242 ? 3.687 -20.958 -43.394 1.00 57.61 219 GLY A CA 1
ATOM 1559 C C . GLY A 1 242 ? 4.157 -19.530 -43.197 1.00 60.33 219 GLY A C 1
ATOM 1560 O O . GLY A 1 242 ? 4.361 -18.804 -44.167 1.00 55.88 219 GLY A O 1
ATOM 1561 N N . TYR A 1 243 ? 4.331 -19.125 -41.944 1.00 51.12 220 TYR A N 1
ATOM 1562 C CA . TYR A 1 243 ? 4.821 -17.787 -41.632 1.00 48.23 220 TYR A CA 1
ATOM 1563 C C . TYR A 1 243 ? 6.187 -17.866 -40.971 1.00 53.65 220 TYR A C 1
ATOM 1564 O O . TYR A 1 243 ? 6.556 -18.901 -40.423 1.00 44.25 220 TYR A O 1
ATOM 1573 N N . LYS A 1 244 ? 6.932 -16.766 -41.003 1.00 56.92 221 LYS A N 1
ATOM 1574 C CA . LYS A 1 244 ? 8.173 -16.681 -40.240 1.00 55.85 221 LYS A CA 1
ATOM 1575 C C . LYS A 1 244 ? 8.216 -15.432 -39.359 1.00 52.16 221 LYS A C 1
ATOM 1576 O O . LYS A 1 244 ? 7.607 -14.409 -39.678 1.00 48.43 221 LYS A O 1
ATOM 1582 N N . LEU A 1 245 ? 8.933 -15.535 -38.244 1.00 49.93 222 LEU A N 1
ATOM 1583 C CA . LEU A 1 245 ? 9.070 -14.437 -37.293 1.00 55.96 222 LEU A CA 1
ATOM 1584 C C . LEU A 1 245 ? 10.033 -13.389 -37.849 1.00 49.32 222 LEU A C 1
ATOM 1585 O O . LEU A 1 245 ? 11.123 -13.724 -38.300 1.00 51.21 222 LEU A O 1
ATOM 1590 N N . ILE A 1 246 ? 9.641 -12.121 -37.823 1.00 40.98 223 ILE A N 1
ATOM 1591 C CA . ILE A 1 246 ? 10.518 -11.071 -38.323 1.00 48.55 223 ILE A CA 1
ATOM 1592 C C . ILE A 1 246 ? 11.231 -10.404 -37.159 1.00 57.70 223 ILE A C 1
ATOM 1593 O O . ILE A 1 246 ? 12.460 -10.387 -37.095 1.00 70.51 223 ILE A O 1
ATOM 1598 N N . ASP A 1 247 ? 10.451 -9.856 -36.236 1.00 46.48 224 ASP A N 1
ATOM 1599 C CA . ASP A 1 247 ? 11.011 -9.296 -35.019 1.00 65.47 224 ASP A CA 1
ATOM 1600 C C . ASP A 1 247 ? 9.982 -9.379 -33.914 1.00 51.07 224 ASP A C 1
ATOM 1601 O O . ASP A 1 247 ? 8.802 -9.611 -34.173 1.00 43.06 224 ASP A O 1
ATOM 1606 N N . TYR A 1 248 ? 10.423 -9.177 -32.681 1.00 42.37 225 TYR A N 1
ATOM 1607 C CA . TYR A 1 248 ? 9.511 -9.280 -31.559 1.00 47.00 225 TYR A CA 1
ATOM 1608 C C . TYR A 1 248 ? 10.016 -8.531 -30.341 1.00 51.15 225 TYR A C 1
ATOM 1609 O O . TYR A 1 248 ? 11.204 -8.222 -30.231 1.00 44.71 225 TYR A O 1
ATOM 1618 N N . GLU A 1 249 ? 9.096 -8.242 -29.430 1.00 36.06 226 GLU A N 1
ATOM 1619 C CA . GLU A 1 249 ? 9.439 -7.649 -28.148 1.00 40.51 226 GLU A CA 1
ATOM 1620 C C . GLU A 1 249 ? 8.612 -8.320 -27.076 1.00 30.51 226 GLU A C 1
ATOM 1621 O O . GLU A 1 249 ? 7.430 -8.564 -27.268 1.00 31.74 226 GLU A O 1
ATOM 1627 N N . VAL A 1 250 ? 9.230 -8.567 -25.932 1.00 43.43 227 VAL A N 1
ATOM 1628 C CA . VAL A 1 250 ? 8.556 -9.185 -24.805 1.00 37.87 227 VAL A CA 1
ATOM 1629 C C . VAL A 1 250 ? 8.395 -8.171 -23.674 1.00 49.48 227 VAL A C 1
ATOM 1630 O O . VAL A 1 250 ? 9.374 -7.553 -23.245 1.00 40.21 227 VAL A O 1
ATOM 1634 N N . ARG A 1 251 ? 7.158 -7.998 -23.209 1.00 38.65 228 ARG A N 1
ATOM 1635 C CA . ARG A 1 251 ? 6.854 -7.085 -22.111 1.00 41.58 228 ARG A CA 1
ATOM 1636 C C . ARG A 1 251 ? 6.188 -7.811 -20.941 1.00 39.52 228 ARG A C 1
ATOM 1637 O O . ARG A 1 251 ? 5.348 -8.690 -21.140 1.00 31.75 228 ARG A O 1
ATOM 1645 N N . LYS A 1 252 ? 6.552 -7.435 -19.719 1.00 36.39 229 LYS A N 1
ATOM 1646 C CA . LYS A 1 252 ? 5.878 -7.970 -18.540 1.00 35.99 229 LYS A CA 1
ATOM 1647 C C . LYS A 1 252 ? 4.576 -7.221 -18.317 1.00 50.92 229 LYS A C 1
ATOM 1648 O O . LYS A 1 252 ? 4.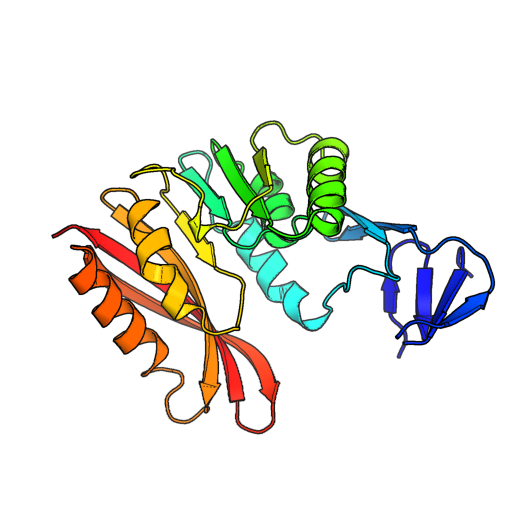482 -6.033 -18.608 1.00 56.41 229 LYS A O 1
ATOM 1654 N N . ILE A 1 253 ? 3.567 -7.915 -17.808 1.00 54.89 230 ILE A N 1
ATOM 1655 C CA . ILE A 1 253 ? 2.293 -7.274 -17.516 1.00 48.04 230 ILE A CA 1
ATOM 1656 C C . ILE A 1 253 ? 2.009 -7.298 -16.022 1.00 51.16 230 ILE A C 1
ATOM 1657 O O . ILE A 1 253 ? 1.654 -6.281 -15.439 1.00 58.21 230 ILE A O 1
ATOM 1662 N N . LYS A 1 254 ? 2.190 -8.456 -15.400 1.00 58.60 231 LYS A N 1
ATOM 1663 C CA . LYS A 1 254 ? 2.041 -8.561 -13.955 1.00 59.97 231 LYS A CA 1
ATOM 1664 C C . LYS A 1 254 ? 2.519 -9.911 -13.452 1.00 55.27 231 LYS A C 1
ATOM 1665 O O . LYS A 1 254 ? 2.453 -10.906 -14.168 1.00 53.07 231 LYS A O 1
ATOM 1671 N N . LYS A 1 255 ? 3.009 -9.937 -12.218 1.00 65.18 232 LYS A N 1
ATOM 1672 C CA . LYS A 1 255 ? 3.349 -11.194 -11.568 1.00 69.97 232 LYS A CA 1
ATOM 1673 C C . LYS A 1 255 ? 2.069 -12.013 -11.431 1.00 75.20 232 LYS A C 1
ATOM 1674 O O . LYS A 1 255 ? 1.110 -11.578 -10.794 1.00 74.02 232 LYS A O 1
ATOM 1680 N N . TYR A 1 256 ? 2.057 -13.192 -12.044 1.00 73.33 233 TYR A N 1
ATOM 1681 C CA . TYR A 1 256 ? 0.862 -14.030 -12.099 1.00 61.01 233 TYR A CA 1
ATOM 1682 C C . TYR A 1 256 ? 0.823 -15.005 -10.929 1.00 75.69 233 TYR A C 1
ATOM 1683 O O . TYR A 1 256 ? -0.242 -15.459 -10.513 1.00 77.65 233 TYR A O 1
ATOM 1692 N N . ALA A 1 257 ? 2.003 -15.318 -10.407 1.00 85.17 234 ALA A N 1
ATOM 1693 C CA . ALA A 1 257 ? 2.154 -16.238 -9.291 1.00 82.04 234 ALA A CA 1
ATOM 1694 C C . ALA A 1 257 ? 3.618 -16.219 -8.881 1.00 80.06 234 ALA A C 1
ATOM 1695 O O . ALA A 1 257 ? 4.463 -15.737 -9.636 1.00 76.18 234 ALA A O 1
ATOM 1697 N N . PRO A 1 258 ? 3.927 -16.729 -7.681 1.00 81.43 235 PRO A N 1
ATOM 1698 C CA . PRO A 1 258 ? 5.326 -16.793 -7.250 1.00 86.41 235 PRO A CA 1
ATOM 1699 C C . PRO A 1 258 ? 6.232 -17.365 -8.340 1.00 80.74 235 PRO A C 1
ATOM 1700 O O . PRO A 1 258 ? 6.118 -18.543 -8.677 1.00 78.62 235 PRO A O 1
ATOM 1704 N N . GLY A 1 259 ? 7.104 -16.525 -8.891 1.00 77.11 236 GLY A N 1
ATOM 1705 C CA . GLY A 1 259 ? 8.075 -16.951 -9.885 1.00 72.05 236 GLY A CA 1
ATOM 1706 C C . GLY A 1 259 ? 7.579 -16.960 -11.322 1.00 69.40 236 GLY A C 1
ATOM 1707 O O . GLY A 1 259 ? 8.348 -17.235 -12.245 1.00 62.22 236 GLY A O 1
ATOM 1708 N N . VAL A 1 260 ? 6.299 -16.654 -11.514 1.00 65.03 237 VAL A N 1
ATOM 1709 C CA . VAL A 1 260 ? 5.678 -16.745 -12.832 1.00 56.91 237 VAL A CA 1
ATOM 1710 C C . VAL A 1 260 ? 5.121 -15.406 -13.312 1.00 59.25 237 VAL A C 1
ATOM 1711 O O . VAL A 1 260 ? 4.347 -14.757 -12.611 1.00 56.94 237 VAL A O 1
ATOM 1715 N N . TRP A 1 261 ? 5.505 -15.014 -14.522 1.00 50.15 238 TRP A N 1
ATOM 1716 C CA . TRP A 1 261 ? 5.065 -13.749 -15.094 1.00 47.03 238 TRP A CA 1
ATOM 1717 C C . TRP A 1 261 ? 4.023 -13.924 -16.194 1.00 43.52 238 TRP A C 1
ATOM 1718 O O . TRP A 1 261 ? 4.133 -14.823 -17.031 1.00 45.06 238 TRP A O 1
ATOM 1729 N N . HIS A 1 262 ? 3.014 -13.056 -16.177 1.00 39.20 239 HIS A N 1
ATOM 1730 C CA . HIS A 1 262 ? 2.130 -12.863 -17.317 1.00 36.28 239 HIS A CA 1
ATOM 1731 C C . HIS A 1 262 ? 2.848 -11.918 -18.265 1.00 46.24 239 HIS A C 1
ATOM 1732 O O . HIS A 1 262 ? 3.149 -10.775 -17.905 1.00 38.51 239 HIS A O 1
ATOM 1739 N N . VAL A 1 263 ? 3.150 -12.394 -19.468 1.00 41.74 240 VAL A N 1
ATOM 1740 C CA . VAL A 1 263 ? 3.865 -11.569 -20.437 1.00 36.50 240 VAL A CA 1
ATOM 1741 C C . VAL A 1 263 ? 3.054 -11.409 -21.708 1.00 38.88 240 VAL A C 1
ATOM 1742 O O . VAL A 1 263 ? 2.136 -12.194 -21.987 1.00 32.33 240 VAL A O 1
ATOM 1746 N N . VAL A 1 264 ? 3.391 -10.376 -22.471 1.00 31.05 241 VAL A N 1
ATOM 1747 C CA . VAL A 1 264 ? 2.815 -10.198 -23.791 1.00 36.57 241 VAL A CA 1
ATOM 1748 C C . VAL A 1 264 ? 3.946 -10.028 -24.781 1.00 40.75 241 VAL A C 1
ATOM 1749 O O . VAL A 1 264 ? 4.864 -9.219 -24.586 1.00 34.50 241 VAL A O 1
ATOM 1753 N N . VAL A 1 265 ? 3.908 -10.812 -25.842 1.00 28.37 242 VAL A N 1
ATOM 1754 C CA . VAL A 1 265 ? 4.894 -10.621 -26.882 1.00 36.33 242 VAL A CA 1
ATOM 1755 C C . VAL A 1 265 ? 4.268 -10.009 -28.129 1.00 38.67 242 VAL A C 1
ATOM 1756 O O . VAL A 1 265 ? 3.230 -10.458 -28.630 1.00 33.73 242 VAL 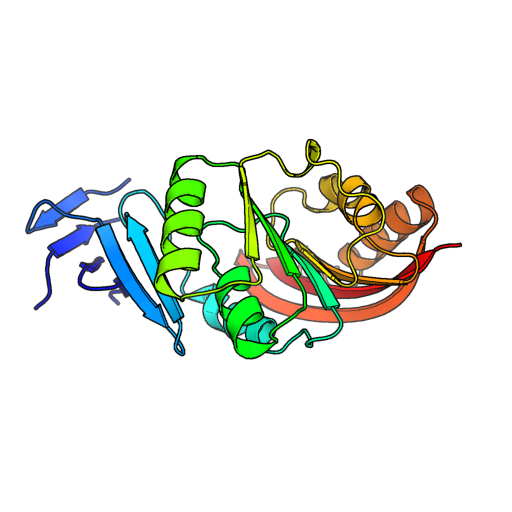A O 1
ATOM 1760 N N . ASP A 1 266 ? 4.885 -8.924 -28.572 1.00 30.47 243 ASP A N 1
ATOM 1761 C CA . ASP A 1 266 ? 4.499 -8.249 -29.796 1.00 38.64 243 ASP A CA 1
ATOM 1762 C C . ASP A 1 266 ? 5.391 -8.824 -30.886 1.00 46.45 243 ASP A C 1
ATOM 1763 O O . ASP A 1 266 ? 6.600 -8.593 -30.892 1.00 36.05 243 ASP A O 1
ATOM 1768 N N . ALA A 1 267 ? 4.800 -9.585 -31.799 1.00 32.94 244 ALA A N 1
ATOM 1769 C CA . ALA A 1 267 ? 5.575 -10.284 -32.811 1.00 34.90 244 ALA A CA 1
ATOM 1770 C C . ALA A 1 267 ? 5.084 -9.972 -34.217 1.00 36.64 244 ALA A C 1
ATOM 1771 O O . ALA A 1 267 ? 3.888 -10.042 -34.488 1.00 39.92 244 ALA A O 1
ATOM 1773 N N . LYS A 1 268 ? 6.015 -9.667 -35.116 1.00 37.72 245 LYS A N 1
ATOM 1774 C CA . LYS A 1 268 ? 5.670 -9.404 -36.513 1.00 47.48 245 LYS A CA 1
ATOM 1775 C C . LYS A 1 268 ? 6.041 -10.588 -37.397 1.00 45.51 245 LYS A C 1
ATOM 1776 O O . LYS A 1 268 ? 7.129 -11.147 -37.274 1.00 46.90 245 LYS A O 1
ATOM 1782 N N . PHE A 1 269 ? 5.127 -10.955 -38.289 1.00 49.68 246 PHE A N 1
ATOM 1783 C CA . PHE A 1 269 ? 5.297 -12.115 -39.152 1.00 41.91 246 PHE A CA 1
ATOM 1784 C C . PHE A 1 269 ? 5.040 -11.746 -40.605 1.00 45.94 246 PHE A C 1
ATOM 1785 O O . PHE A 1 269 ? 4.320 -10.795 -40.895 1.00 47.68 246 PHE A O 1
ATOM 1793 N N . GLU A 1 270 ? 5.638 -12.502 -41.516 1.00 46.12 247 GLU A N 1
ATOM 1794 C CA . GLU A 1 270 ? 5.211 -12.503 -42.909 1.00 57.32 247 GLU A CA 1
ATOM 1795 C C . GLU A 1 270 ? 5.307 -13.927 -43.430 1.00 54.17 247 GLU A C 1
ATOM 1796 O O . GLU A 1 270 ? 6.199 -14.676 -43.035 1.00 57.75 247 GLU A O 1
ATOM 1802 N N . ARG A 1 271 ? 4.374 -14.316 -44.292 1.00 65.05 248 ARG A N 1
ATOM 1803 C CA . ARG A 1 271 ? 4.310 -15.709 -44.715 1.00 67.81 248 ARG A CA 1
ATOM 1804 C C . ARG A 1 271 ? 5.452 -16.054 -45.666 1.00 67.64 248 ARG A C 1
ATOM 1805 O O . ARG A 1 271 ? 6.054 -15.165 -46.262 1.00 63.56 248 ARG A O 1
ATOM 1813 N N . ILE A 1 272 ? 5.721 -17.353 -45.792 1.00 72.95 249 ILE A N 1
ATOM 1814 C CA . ILE A 1 272 ? 6.908 -17.913 -46.453 1.00 87.41 249 ILE A CA 1
ATOM 1815 C C . ILE A 1 272 ? 8.127 -17.842 -45.539 1.00 86.89 249 ILE A C 1
ATOM 1816 O O . ILE A 1 272 ? 8.331 -18.719 -44.699 1.00 83.13 249 ILE A O 1
#

CATH classification: 3.40.50.150

InterPro domains:
  IPR029063 S-adenosyl-L-methionine-dependent methyltransferase superfamily [G3DSA:3.40.50.150] (4-249)
  IPR029063 S-adenosyl-L-methionine-dependent methyltransferase superfamily [SSF53335] (5-246)
  IPR030382 SAM-dependent methyltransferase TRM5/TYW2-type [PS51684] (5-248)
  IPR030867 tRNA(Phe) (4-demethylwyosine(37)-C(7)) aminocarboxypropyltransferase [MF_01922] (1-247)
  IPR056743 TRM5/TYW2-like, methyltransferase domain [PF02475] (61-222)
  IPR056744 TRM5/TYW2-like, N-terminal domain [PF25133] (4-59)

B-factor: mean 56.54, std 27.66, range [21.85, 177.26]

Foldseek 3Di:
DWDCFAQEIEVVGAFYWDPVIDGDDDDAQWHWGDDPNFIFTARVRPDPDDPLQNVVLVVLLQVAAQAWEEEEQAQFLHSNPGSVCVRRVHQAYEYEHADPRSLVNVVVRCVVSVGPRYDYDHHNLVPDQAAQRGQEYEQPDADPSLVCLLSVLRNHHQKHKYWGKYKAFPVQQVPVVVVSNQVSCVVSQKHWDDKDKAFRDAPDVRITIIIMITIIGGD

Sequence (219 aa):
KYQKIGDVVIVCKAILLYTHVKILYGKETETIHKEYGCLFKLDVAKIMWSQGNIEERKRMAFISNENEVVVDMFAGIGYFTIPLAKYSKPKLVYAIEKNPTAYHYLCENIKLNKLNNVIPILADNRDVELKDVADRVIMGYVHKTHKFLDKTFEFLKDRGVIHYHETVAEKIMYERPIERLKFYAEKNGYKLIDYEVRKIKKYAPGVWHVVVDAKFERI

GO terms:
  GO:0016765 transferase activity, transferring alkyl or aryl (other than methyl) groups (F, IDA)
  GO:0006400 tRNA modification (P, IDA)

Secondary structure (DSSP, 8-state):
--EEETTEEE---SEEEE---EEEE-S--EEEEEETTEEEEEETTTS---GGGHHHHHHHHTS--TT-EEEETT-TTTTTHHHHHHHT--SEEEEEE--HHHHHHHHHHHHHTT-SSEEEEES-GGG---TT-EEEEEE---SSGGGGHHHHHHHEEEEEEEEEEEEEEGGGTTTHHHHHHHHHHHHTTEEEEEEEEEEEEEEETTEEEEEEEEEEEE-

Organism: Methanocaldococcus jannaschii (strain ATCC 43067 / DSM 2661 / JAL-1 / JCM 10045 / NBRC 100440) (NCBI:txid243232)

Nearest PDB structures (foldseek):
  3a27-assembly1_A  TM=1.005E+00  e=3.669E-50  Methanocaldococcus jannaschii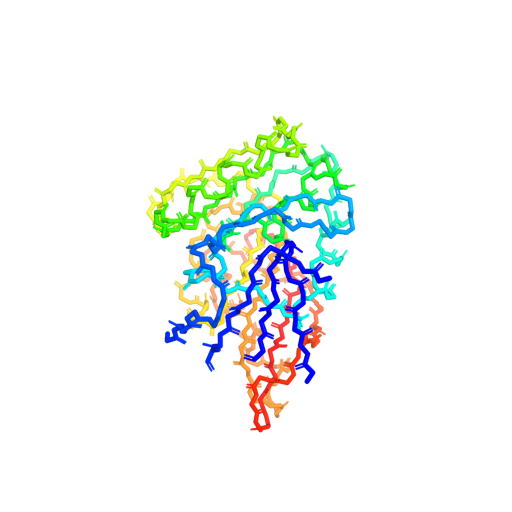
  3k6r-assembly1_A  TM=9.471E-01  e=7.253E-28  Pyrococcus horikoshii
  3a26-assembly1_A  TM=9.460E-01  e=1.114E-27  Pyrococcus horikoshii
  5yac-assembly1_A  TM=8.832E-01  e=2.449E-23  Pyrococcus abyssi GE5
  3g89-assembly2_B  TM=7.344E-01  e=6.523E-10  Thermus thermophilus HB8